Protein AF-A0A7X7WFV2-F1 (afdb_monomer)

Radius of gyration: 18.7 Å; Cα contacts (8 Å, |Δi|>4): 363; chains: 1; bounding box: 46×40×52 Å

Mean predicted aligned error: 4.7 Å

Structure (mmCIF, N/CA/C/O backbone):
data_AF-A0A7X7WFV2-F1
#
_entry.id   AF-A0A7X7WFV2-F1
#
loop_
_atom_site.group_PDB
_atom_site.id
_atom_site.type_symbol
_atom_site.label_atom_id
_atom_site.label_alt_id
_atom_site.label_comp_id
_atom_site.label_asym_id
_atom_site.label_entity_id
_atom_site.label_seq_id
_atom_site.pdbx_PDB_ins_code
_atom_site.Cartn_x
_atom_site.Cartn_y
_atom_site.Cartn_z
_atom_site.occupancy
_atom_site.B_iso_or_equiv
_atom_site.auth_seq_id
_atom_site.auth_comp_id
_atom_site.auth_asym_id
_atom_site.auth_atom_id
_atom_site.pdbx_PDB_model_num
ATOM 1 N N . LYS A 1 1 ? -1.248 -14.564 -8.299 1.00 70.19 1 LYS A N 1
ATOM 2 C CA . LYS A 1 1 ? 0.004 -15.046 -7.660 1.00 70.19 1 LYS A CA 1
ATOM 3 C C . LYS A 1 1 ? 0.727 -16.146 -8.449 1.00 70.19 1 LYS A C 1
ATOM 5 O O . LYS A 1 1 ? 1.910 -15.982 -8.671 1.00 70.19 1 LYS A O 1
ATOM 10 N N . GLY A 1 2 ? 0.067 -17.203 -8.945 1.00 80.12 2 GLY A N 1
ATOM 11 C CA . GLY A 1 2 ? 0.750 -18.320 -9.637 1.00 80.12 2 GLY A CA 1
ATOM 12 C C . GLY A 1 2 ? 1.119 -18.141 -11.123 1.00 80.12 2 GLY A C 1
ATOM 13 O O . GLY A 1 2 ? 1.589 -19.094 -11.727 1.00 80.12 2 GLY A O 1
ATOM 14 N N . TYR A 1 3 ? 0.891 -16.966 -11.722 1.00 87.25 3 TYR A N 1
ATOM 15 C CA . TYR A 1 3 ? 0.990 -16.759 -13.180 1.00 87.25 3 TYR A CA 1
ATOM 16 C C . TYR A 1 3 ? 2.127 -15.826 -13.621 1.00 87.25 3 TYR A C 1
ATOM 18 O O . TYR A 1 3 ? 2.319 -15.621 -14.814 1.00 87.25 3 TYR A O 1
ATOM 26 N N . THR A 1 4 ? 2.858 -15.217 -12.685 1.00 91.81 4 THR A N 1
ATOM 27 C CA . THR A 1 4 ? 3.922 -14.252 -12.996 1.00 91.81 4 THR A CA 1
ATOM 28 C C . THR A 1 4 ? 5.038 -14.321 -11.959 1.00 91.81 4 THR A C 1
ATOM 30 O O . THR A 1 4 ? 4.798 -14.696 -10.812 1.00 91.81 4 THR A O 1
ATOM 33 N N . GLY A 1 5 ? 6.254 -13.948 -12.367 1.00 91.94 5 GLY A N 1
ATOM 34 C CA . GLY A 1 5 ? 7.405 -13.791 -11.478 1.00 91.94 5 GLY A CA 1
ATOM 35 C C . GLY A 1 5 ? 7.509 -12.407 -10.830 1.00 91.94 5 GLY A C 1
ATOM 36 O O . GLY A 1 5 ? 8.242 -12.260 -9.859 1.00 91.94 5 GLY A O 1
ATOM 37 N N . LEU A 1 6 ? 6.790 -11.405 -11.343 1.00 95.00 6 LEU A N 1
ATOM 38 C CA . LEU A 1 6 ? 6.778 -10.036 -10.825 1.00 95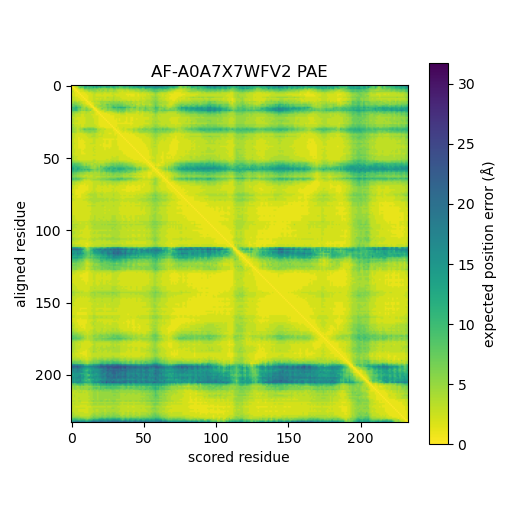.00 6 LEU A CA 1
ATOM 39 C C . LEU A 1 6 ? 5.431 -9.376 -11.127 1.00 95.00 6 LEU A C 1
ATOM 41 O O . LEU A 1 6 ? 4.884 -9.549 -12.217 1.00 95.00 6 LEU A O 1
ATOM 45 N N . ILE A 1 7 ? 4.905 -8.604 -10.183 1.00 96.56 7 ILE A N 1
ATOM 46 C CA . ILE A 1 7 ? 3.798 -7.677 -10.438 1.00 96.56 7 ILE A CA 1
ATOM 47 C C . ILE A 1 7 ? 4.363 -6.265 -10.352 1.00 96.56 7 ILE A C 1
ATOM 49 O O . ILE A 1 7 ? 5.120 -5.968 -9.435 1.00 96.56 7 ILE A O 1
ATOM 53 N N . VAL A 1 8 ? 4.002 -5.412 -11.303 1.00 96.31 8 VAL A N 1
ATOM 54 C CA . VAL A 1 8 ? 4.351 -3.989 -11.315 1.00 96.31 8 VAL A CA 1
ATOM 55 C C . VAL A 1 8 ? 3.048 -3.217 -11.395 1.00 96.31 8 VAL A C 1
ATOM 57 O O . VAL A 1 8 ? 2.208 -3.532 -12.238 1.00 96.31 8 VAL A O 1
ATOM 60 N N . GLY A 1 9 ? 2.858 -2.246 -10.513 1.00 94.44 9 GLY A N 1
ATOM 61 C CA . GLY A 1 9 ? 1.613 -1.494 -10.451 1.00 94.44 9 GLY A CA 1
ATOM 62 C C . GLY A 1 9 ? 1.737 -0.233 -9.615 1.00 94.44 9 GLY A C 1
ATOM 63 O O . GLY A 1 9 ? 2.760 0.010 -8.982 1.00 94.44 9 GLY A O 1
ATOM 64 N N . SER A 1 10 ? 0.684 0.572 -9.644 1.00 94.38 10 SER A N 1
ATOM 65 C CA . SER A 1 10 ? 0.539 1.757 -8.811 1.00 94.38 10 SER A CA 1
ATOM 66 C C . SER A 1 10 ? -0.647 1.554 -7.879 1.00 94.38 10 SER A C 1
ATOM 68 O O . SER A 1 10 ? -1.680 1.020 -8.284 1.00 94.38 10 SER A O 1
ATOM 70 N N . GLU A 1 11 ? -0.480 1.957 -6.627 1.00 93.50 11 GLU A N 1
ATOM 71 C CA . GLU A 1 11 ? -1.573 2.109 -5.671 1.00 93.50 11 GLU A CA 1
ATOM 72 C C . GLU A 1 11 ? -2.494 3.286 -6.027 1.00 93.50 11 GLU A C 1
ATOM 74 O O . GLU A 1 11 ? -3.644 3.322 -5.594 1.00 93.50 11 GLU A O 1
ATOM 79 N N . GLU A 1 12 ? -1.989 4.231 -6.824 1.00 90.00 12 GLU A N 1
ATOM 80 C CA . GLU A 1 12 ? -2.677 5.428 -7.295 1.00 90.00 12 GLU A CA 1
ATOM 81 C C . GLU A 1 12 ? -3.010 5.336 -8.796 1.00 90.00 12 GLU A C 1
ATOM 83 O O . GLU A 1 12 ? -2.490 4.509 -9.548 1.00 90.00 12 GLU A O 1
ATOM 88 N N . THR A 1 13 ? -3.892 6.207 -9.278 1.00 85.00 13 THR A N 1
ATOM 89 C CA . THR A 1 13 ? -4.105 6.383 -10.714 1.00 85.00 13 THR A CA 1
ATOM 90 C C . THR A 1 13 ? -2.813 6.802 -11.409 1.00 85.00 13 THR A C 1
ATOM 92 O O . THR A 1 13 ? -2.225 7.837 -11.091 1.00 85.00 13 THR A O 1
ATOM 95 N N . MET A 1 14 ? -2.402 6.036 -12.417 1.00 84.19 14 MET A N 1
ATOM 96 C CA . MET A 1 14 ? -1.299 6.420 -13.293 1.00 84.19 14 MET A CA 1
ATOM 97 C C . MET A 1 14 ? -1.764 7.417 -14.359 1.00 84.19 14 MET A C 1
ATOM 99 O O . MET A 1 14 ? -2.890 7.342 -14.855 1.00 84.19 14 MET A O 1
ATOM 1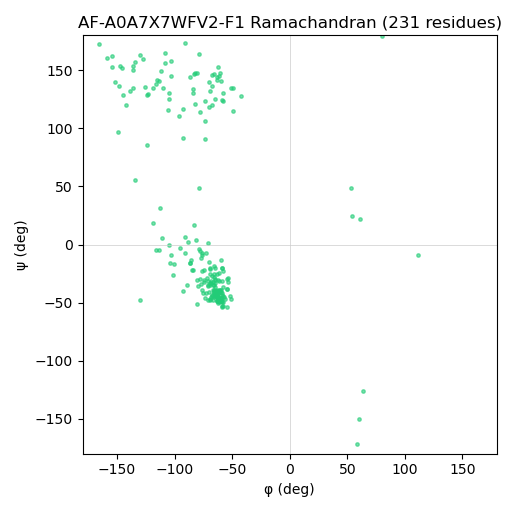03 N N . LEU A 1 15 ? -0.870 8.324 -14.763 1.00 82.88 15 LEU A N 1
ATOM 104 C CA . LEU A 1 15 ? -1.109 9.207 -15.904 1.00 82.88 15 LEU A CA 1
ATOM 105 C C . LEU A 1 15 ? -1.315 8.395 -17.194 1.00 82.88 15 LEU A C 1
ATOM 107 O O . LEU A 1 15 ? -0.686 7.355 -17.397 1.00 82.88 15 LEU A O 1
ATOM 111 N N . ALA A 1 16 ? -2.151 8.915 -18.099 1.00 76.75 16 ALA A N 1
ATOM 112 C CA . ALA A 1 16 ? -2.562 8.231 -19.330 1.00 76.75 16 ALA A CA 1
ATOM 113 C C . ALA A 1 16 ? -1.401 7.856 -20.273 1.00 76.75 16 ALA A C 1
ATOM 115 O O . ALA A 1 16 ? -1.551 6.957 -21.096 1.00 76.75 16 ALA A O 1
ATOM 116 N N . GLN A 1 17 ? -0.242 8.511 -20.141 1.00 77.12 17 GLN A N 1
ATOM 117 C CA . GLN A 1 17 ? 0.963 8.200 -20.912 1.00 77.12 17 GLN A CA 1
ATOM 118 C C . GLN A 1 17 ? 1.479 6.770 -20.670 1.00 77.12 17 GLN A C 1
ATOM 120 O O . GLN A 1 17 ? 2.140 6.211 -21.543 1.00 77.12 17 GLN A O 1
ATOM 125 N N . GLY A 1 18 ? 1.167 6.175 -19.512 1.00 81.44 18 GLY A N 1
ATOM 126 C CA . GLY A 1 18 ? 1.588 4.820 -19.167 1.00 81.44 18 GLY A CA 1
ATOM 127 C C . GLY A 1 18 ? 3.110 4.652 -19.139 1.00 81.44 18 GLY A C 1
ATOM 128 O O . GLY A 1 18 ? 3.844 5.587 -18.821 1.00 81.44 18 GLY A O 1
ATOM 129 N N . PHE A 1 19 ? 3.577 3.439 -19.445 1.00 85.50 19 PHE A N 1
ATOM 130 C CA . PHE A 1 19 ? 5.001 3.100 -19.493 1.00 85.50 19 PHE A CA 1
ATOM 131 C C . PHE A 1 19 ? 5.647 3.477 -20.831 1.00 85.50 19 PHE A C 1
ATOM 133 O O . PHE A 1 19 ? 5.040 3.347 -21.893 1.00 85.50 19 PHE A O 1
ATOM 140 N N . ASP A 1 20 ? 6.923 3.862 -20.788 1.00 89.00 20 ASP A N 1
ATOM 141 C CA . ASP A 1 20 ? 7.757 4.003 -21.985 1.00 89.00 20 ASP A CA 1
ATOM 142 C C . ASP A 1 20 ? 8.137 2.611 -22.517 1.00 89.00 20 ASP A C 1
ATOM 144 O O . ASP A 1 20 ? 9.121 1.990 -22.096 1.00 89.00 20 ASP A O 1
ATOM 148 N N . TYR A 1 21 ? 7.306 2.094 -23.422 1.00 91.88 21 TYR A N 1
ATOM 149 C CA . TYR A 1 21 ? 7.479 0.760 -23.991 1.00 91.88 21 TYR A CA 1
ATOM 150 C C . TYR A 1 21 ? 8.744 0.632 -24.842 1.00 91.88 21 TYR A C 1
ATOM 152 O O . TYR A 1 21 ? 9.303 -0.459 -24.910 1.00 91.88 21 TYR A O 1
ATOM 160 N N . GLU A 1 22 ? 9.234 1.713 -25.454 1.00 94.06 22 GLU A N 1
ATOM 161 C CA . GLU A 1 22 ? 10.476 1.669 -26.228 1.00 94.06 22 GLU A CA 1
ATOM 162 C C . GLU A 1 22 ? 11.670 1.409 -25.305 1.00 94.06 22 GLU A C 1
ATOM 164 O O . GLU A 1 22 ? 12.455 0.489 -25.547 1.00 94.06 22 GLU A O 1
ATOM 169 N N . LYS A 1 23 ? 11.770 2.141 -24.186 1.00 94.12 23 LYS A N 1
ATOM 170 C CA . LYS A 1 23 ? 12.810 1.884 -23.176 1.00 94.12 23 LYS A CA 1
ATOM 171 C C . LYS A 1 23 ? 12.696 0.489 -22.574 1.00 94.12 23 LYS A C 1
ATOM 173 O O . LYS A 1 23 ? 13.724 -0.157 -22.372 1.00 94.12 23 LYS A O 1
ATOM 178 N N . LEU A 1 24 ? 11.477 0.016 -22.305 1.00 94.94 24 LEU A N 1
ATOM 179 C CA . LEU A 1 24 ? 11.256 -1.329 -21.771 1.00 94.94 24 LEU A CA 1
ATOM 180 C C . LEU A 1 24 ? 11.716 -2.407 -22.760 1.00 94.94 24 LEU A C 1
ATOM 182 O O . LEU A 1 24 ? 12.474 -3.298 -22.383 1.00 94.94 24 LEU A O 1
ATOM 186 N N . LEU A 1 25 ? 11.311 -2.310 -24.028 1.00 96.06 25 LEU A N 1
ATOM 187 C CA . LEU A 1 25 ? 11.716 -3.259 -25.066 1.00 96.06 25 LEU A CA 1
ATOM 188 C C . LEU A 1 25 ? 13.231 -3.229 -25.290 1.00 96.06 25 LEU A C 1
ATOM 190 O O . LEU A 1 25 ? 13.846 -4.285 -25.404 1.00 96.06 25 LEU A O 1
ATOM 194 N N . ASN A 1 26 ? 13.853 -2.048 -25.277 1.00 97.06 26 ASN A N 1
ATOM 195 C CA . ASN A 1 26 ? 15.30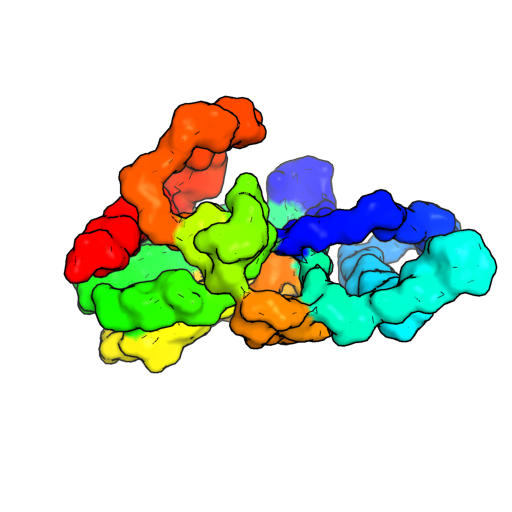6 -1.918 -25.377 1.00 97.06 26 ASN A CA 1
ATOM 196 C C . ASN A 1 26 ? 16.029 -2.566 -24.187 1.00 97.06 26 ASN A C 1
ATOM 198 O O . ASN A 1 26 ? 17.013 -3.276 -24.390 1.00 97.06 26 ASN A O 1
ATOM 202 N N . PHE A 1 27 ? 15.530 -2.385 -22.959 1.00 96.31 27 PHE A N 1
ATOM 203 C CA . PHE A 1 27 ? 16.056 -3.069 -21.773 1.00 96.31 27 PHE A CA 1
ATOM 204 C C . PHE A 1 27 ? 15.949 -4.596 -21.910 1.00 96.31 27 PHE A C 1
ATOM 206 O O . PHE A 1 27 ? 16.938 -5.303 -21.715 1.00 96.31 27 PHE A O 1
ATOM 213 N N . MET A 1 28 ? 14.773 -5.101 -22.298 1.00 95.56 28 MET A N 1
ATOM 214 C CA . MET A 1 28 ? 14.527 -6.540 -22.427 1.00 95.56 28 MET A CA 1
ATOM 215 C C . MET A 1 28 ? 15.345 -7.184 -23.555 1.00 95.56 28 MET A C 1
ATOM 217 O O . MET A 1 28 ? 15.861 -8.287 -23.387 1.00 95.56 28 MET A O 1
ATOM 221 N N . ASN A 1 29 ? 15.500 -6.493 -24.686 1.00 96.50 29 ASN A N 1
ATOM 222 C CA . ASN A 1 29 ? 16.290 -6.971 -25.822 1.00 96.50 29 ASN A CA 1
ATOM 223 C C . ASN A 1 29 ? 17.801 -6.874 -25.563 1.00 96.50 29 ASN A C 1
ATOM 225 O O . ASN A 1 29 ? 18.562 -7.702 -26.058 1.00 96.50 29 ASN A O 1
ATOM 229 N N . GLY A 1 30 ? 18.241 -5.877 -24.789 1.00 96.94 30 GLY A N 1
ATOM 230 C CA . GLY A 1 30 ? 19.647 -5.683 -24.431 1.00 96.94 30 GLY A CA 1
ATOM 231 C C . GLY A 1 30 ? 20.163 -6.674 -23.385 1.00 96.94 30 GLY A C 1
ATOM 232 O O . GLY A 1 30 ? 21.367 -6.909 -23.305 1.00 96.94 30 GLY A O 1
ATOM 233 N N . ASN A 1 31 ? 19.270 -7.272 -22.593 1.00 94.00 31 ASN A N 1
ATOM 234 C CA . ASN A 1 31 ? 19.610 -8.302 -21.619 1.00 94.00 31 ASN A CA 1
ATOM 235 C C . ASN A 1 31 ? 18.446 -9.282 -21.439 1.00 94.00 31 ASN A C 1
ATOM 237 O O . ASN A 1 31 ? 17.563 -9.048 -20.630 1.00 94.00 31 ASN A O 1
ATOM 241 N N . THR A 1 32 ? 18.457 -10.423 -22.120 1.00 94.19 32 THR A N 1
ATOM 242 C CA . THR A 1 32 ? 17.369 -11.412 -22.000 1.00 94.19 32 THR A CA 1
ATOM 243 C C . THR A 1 32 ? 17.406 -12.238 -20.707 1.00 94.19 32 THR A C 1
ATOM 245 O O . THR A 1 32 ? 16.446 -12.945 -20.415 1.00 94.19 32 THR A O 1
ATOM 248 N N . ASN A 1 33 ? 18.479 -12.131 -19.914 1.00 95.69 33 ASN A N 1
ATOM 249 C CA . ASN A 1 33 ? 18.679 -12.842 -18.646 1.00 95.69 33 ASN A CA 1
ATOM 250 C C . ASN A 1 33 ? 18.661 -11.887 -17.436 1.00 95.69 33 ASN A C 1
ATOM 252 O O . ASN A 1 33 ? 19.348 -12.128 -16.439 1.00 95.69 33 ASN A O 1
ATOM 256 N N . PHE A 1 34 ? 17.902 -10.787 -17.500 1.00 96.25 34 PHE A N 1
ATOM 257 C CA . PHE A 1 34 ? 17.757 -9.902 -16.343 1.00 96.25 34 PHE A CA 1
ATOM 258 C C . PHE A 1 34 ? 17.113 -10.632 -15.153 1.00 96.25 34 PHE A C 1
ATOM 260 O O . PHE A 1 34 ? 16.228 -11.477 -15.294 1.00 96.25 34 PHE A O 1
ATOM 267 N N . SER A 1 35 ? 17.540 -10.278 -13.944 1.00 95.62 35 SER A N 1
ATOM 268 C CA . SER A 1 35 ? 16.913 -10.737 -12.709 1.00 95.62 35 SER A CA 1
ATOM 269 C C . SER A 1 35 ? 15.637 -9.946 -12.403 1.00 95.62 35 SER A C 1
ATOM 271 O O . SER A 1 35 ? 15.430 -8.840 -12.907 1.00 95.62 35 SER A O 1
ATOM 273 N N . LYS A 1 36 ? 14.803 -10.473 -11.493 1.00 94.50 36 LYS A N 1
ATOM 274 C CA . LYS A 1 36 ? 13.640 -9.747 -10.946 1.00 94.50 36 LYS A CA 1
ATOM 275 C C . LYS A 1 36 ? 14.027 -8.393 -10.344 1.00 94.50 36 LYS A C 1
ATOM 277 O O . LYS A 1 36 ? 13.313 -7.412 -10.525 1.00 94.50 36 LYS A O 1
ATOM 282 N N . GLN A 1 37 ? 15.180 -8.339 -9.678 1.00 95.62 37 GLN A N 1
ATOM 283 C CA . GLN A 1 37 ? 15.703 -7.109 -9.094 1.00 95.62 37 GLN A CA 1
ATOM 284 C C . GLN A 1 37 ? 16.043 -6.079 -10.179 1.00 95.62 37 GLN A C 1
ATOM 286 O O . GLN A 1 37 ? 15.646 -4.926 -10.066 1.00 95.62 37 GLN A O 1
ATOM 291 N N . GLN A 1 38 ? 16.701 -6.500 -11.262 1.00 97.12 38 GLN A N 1
ATOM 292 C CA . GLN A 1 38 ? 17.095 -5.600 -12.349 1.00 97.12 38 GLN A CA 1
ATOM 293 C C . GLN A 1 38 ? 15.887 -4.998 -13.075 1.00 97.12 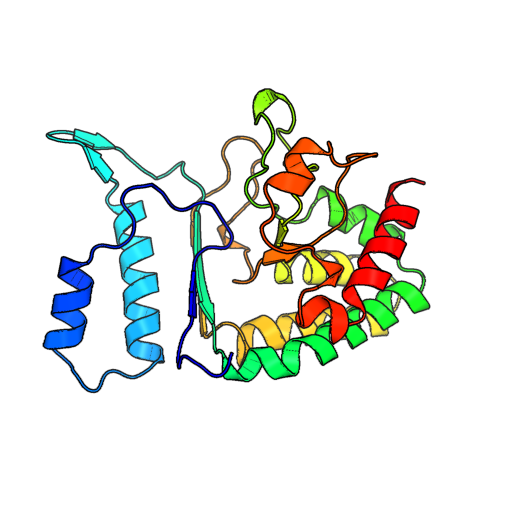38 GLN A C 1
ATOM 295 O O . GLN A 1 38 ? 15.863 -3.794 -13.322 1.00 97.12 38 GLN A O 1
ATOM 300 N N . ILE A 1 39 ? 14.867 -5.803 -13.392 1.00 96.44 39 ILE A N 1
ATOM 301 C CA . ILE A 1 39 ? 13.649 -5.270 -14.020 1.00 96.44 39 ILE A CA 1
ATOM 302 C C . ILE A 1 39 ? 12.840 -4.399 -13.042 1.00 96.44 39 ILE A C 1
ATOM 304 O O . ILE A 1 39 ? 12.266 -3.391 -13.446 1.00 96.44 39 ILE A O 1
ATOM 308 N N . SER A 1 40 ? 12.845 -4.721 -11.744 1.00 96.94 40 SER A N 1
ATOM 309 C CA . SER A 1 40 ? 12.248 -3.867 -10.714 1.00 96.94 40 SER A CA 1
ATOM 310 C C . SER A 1 40 ? 12.934 -2.497 -10.650 1.00 96.94 40 SER A C 1
ATOM 312 O O . SER A 1 40 ? 12.273 -1.462 -10.707 1.00 96.94 40 SER A O 1
ATOM 314 N N . GLU A 1 41 ? 14.266 -2.474 -10.590 1.00 97.00 41 GLU A N 1
ATOM 315 C CA . GLU A 1 41 ? 15.058 -1.242 -10.607 1.00 97.00 41 GLU A CA 1
ATOM 316 C C . GLU A 1 41 ? 14.834 -0.431 -11.883 1.00 97.00 41 GLU A C 1
ATOM 318 O O . GLU A 1 41 ? 14.725 0.792 -11.804 1.00 97.00 41 GLU A O 1
ATOM 323 N N . PHE A 1 42 ? 14.711 -1.092 -13.040 1.00 96.94 42 PHE A N 1
ATOM 324 C CA . PHE A 1 42 ? 14.356 -0.434 -14.296 1.00 96.94 42 PHE A CA 1
ATOM 325 C C . PHE A 1 42 ? 13.048 0.357 -14.157 1.00 96.94 42 PHE A C 1
ATOM 327 O O . PHE A 1 42 ? 13.046 1.562 -14.408 1.00 96.94 42 PHE A O 1
ATOM 334 N N . PHE A 1 43 ? 11.964 -0.280 -13.701 1.00 97.00 43 PHE A N 1
ATOM 335 C CA . PHE A 1 43 ? 10.662 0.380 -13.567 1.00 97.00 43 PHE A CA 1
ATOM 336 C C . PHE A 1 43 ? 10.696 1.543 -12.573 1.00 97.00 43 PHE A C 1
ATOM 338 O O . PHE A 1 43 ? 10.216 2.633 -12.882 1.00 97.00 43 PHE A O 1
ATOM 345 N N . ILE A 1 44 ? 11.309 1.345 -11.404 1.00 96.88 44 ILE A N 1
ATOM 346 C CA . ILE A 1 44 ? 11.383 2.376 -10.362 1.00 96.88 44 ILE A CA 1
ATOM 347 C C . ILE A 1 44 ? 12.227 3.573 -10.814 1.00 96.88 44 ILE A C 1
ATOM 349 O O . ILE A 1 44 ? 11.842 4.723 -10.594 1.00 96.88 44 ILE A O 1
ATOM 353 N N . ASN A 1 45 ? 13.368 3.328 -11.461 1.00 96.50 45 ASN A N 1
ATOM 354 C CA . ASN A 1 45 ? 14.234 4.400 -11.946 1.00 96.50 45 ASN A CA 1
ATOM 355 C C . ASN A 1 45 ? 13.608 5.142 -13.123 1.00 96.50 45 ASN A C 1
ATOM 357 O O . ASN A 1 45 ? 13.662 6.371 -13.154 1.00 96.50 45 ASN A O 1
ATOM 361 N N . TRP A 1 46 ? 12.977 4.420 -14.051 1.00 95.31 46 TRP A N 1
ATOM 362 C CA . TRP A 1 46 ? 12.210 5.031 -15.129 1.00 95.31 46 TRP A CA 1
ATOM 363 C C . TRP A 1 46 ? 11.128 5.961 -14.569 1.00 95.31 46 TRP A C 1
ATOM 365 O O . TRP A 1 46 ? 11.044 7.113 -14.991 1.00 95.31 46 TRP A O 1
ATOM 375 N N . TYR A 1 47 ? 10.369 5.512 -13.566 1.00 95.00 47 TYR A N 1
ATOM 376 C CA . TYR A 1 47 ? 9.291 6.307 -12.977 1.00 95.00 47 TYR A CA 1
ATOM 377 C C . TYR A 1 47 ? 9.801 7.591 -12.322 1.00 95.00 47 TYR A C 1
ATOM 379 O O . TYR A 1 47 ? 9.287 8.677 -12.583 1.00 95.00 47 TYR A O 1
ATOM 387 N N . LYS A 1 48 ? 10.877 7.490 -11.532 1.00 94.94 48 LYS A N 1
ATOM 388 C CA . LYS A 1 48 ? 11.545 8.658 -10.937 1.00 94.94 48 LYS A CA 1
ATOM 389 C C . LYS A 1 48 ? 12.006 9.649 -12.004 1.00 94.94 48 LYS A C 1
ATOM 391 O O . LYS A 1 48 ? 11.797 10.849 -11.854 1.00 94.94 48 LYS A O 1
ATOM 396 N N . GLN A 1 49 ? 12.627 9.156 -13.076 1.00 94.06 49 GLN A N 1
ATOM 397 C CA . GLN A 1 49 ? 13.106 10.000 -14.171 1.00 94.06 49 GLN A CA 1
ATOM 398 C C . GLN A 1 49 ? 11.957 10.674 -14.917 1.00 94.06 49 GLN A C 1
ATOM 400 O O . GLN A 1 49 ? 12.063 11.857 -15.216 1.00 94.06 49 GLN A O 1
ATOM 405 N N . PHE A 1 50 ? 10.866 9.954 -15.180 1.00 92.81 50 PHE A N 1
ATOM 406 C CA . PHE A 1 50 ? 9.691 10.495 -15.855 1.00 92.81 50 PHE A CA 1
ATOM 407 C C . PHE A 1 50 ? 9.101 11.688 -15.089 1.00 92.81 50 PHE A C 1
ATOM 409 O O . PHE A 1 50 ? 8.945 12.766 -15.658 1.00 92.81 50 PHE A O 1
ATOM 416 N N . TYR A 1 51 ? 8.877 11.551 -13.779 1.00 93.19 51 TYR A N 1
ATOM 417 C CA . TYR A 1 51 ? 8.368 12.662 -12.963 1.00 93.19 51 TYR A CA 1
ATOM 418 C C . TYR A 1 51 ? 9.382 13.804 -12.805 1.00 93.19 51 TYR A C 1
ATOM 420 O O . TYR A 1 51 ? 8.986 14.966 -12.770 1.00 93.19 51 TYR A O 1
ATOM 428 N N . ALA A 1 52 ? 10.685 13.506 -12.761 1.00 93.19 52 ALA A N 1
ATOM 429 C CA . ALA A 1 52 ? 11.726 14.532 -12.684 1.00 93.19 52 ALA A CA 1
ATOM 430 C C . ALA A 1 52 ? 11.895 15.331 -13.991 1.00 93.19 52 ALA A C 1
ATOM 432 O O . ALA A 1 52 ? 12.213 16.516 -13.948 1.00 93.19 52 ALA A O 1
ATOM 433 N N . GLN A 1 53 ? 11.712 14.692 -15.149 1.00 92.19 53 GLN A N 1
ATOM 434 C CA . GLN A 1 53 ? 11.845 15.326 -16.468 1.00 92.19 53 GLN A CA 1
ATOM 435 C C . GLN A 1 53 ? 10.567 16.050 -16.903 1.00 92.19 53 GLN A C 1
ATOM 437 O O . GLN A 1 53 ? 10.629 16.949 -17.741 1.00 92.19 53 GLN A O 1
ATOM 442 N N . GLY A 1 54 ? 9.425 15.677 -16.326 1.00 90.38 54 GLY A N 1
ATOM 443 C CA . GLY A 1 54 ? 8.119 16.144 -16.759 1.00 90.38 54 GLY A CA 1
ATOM 444 C C . GLY A 1 54 ? 7.604 15.385 -17.982 1.00 90.38 54 GLY A C 1
ATOM 445 O O . GLY A 1 54 ? 8.248 14.487 -18.525 1.00 90.38 54 GLY A O 1
ATOM 446 N N . MET A 1 55 ? 6.407 15.757 -18.424 1.00 88.06 55 MET A N 1
ATOM 447 C CA . MET A 1 55 ? 5.724 15.119 -19.545 1.00 88.06 55 MET A CA 1
ATOM 448 C C . MET A 1 55 ? 5.782 16.002 -20.790 1.00 88.06 55 MET A C 1
ATOM 450 O O . MET A 1 55 ? 5.342 17.151 -20.763 1.00 88.06 55 MET A O 1
ATOM 454 N N . SER A 1 56 ? 6.272 15.466 -21.905 1.00 85.75 56 SER A N 1
ATOM 455 C CA . SER A 1 56 ? 6.231 16.167 -23.191 1.00 85.75 56 SER A CA 1
ATOM 456 C C . SER A 1 56 ? 4.814 16.179 -23.772 1.00 85.75 56 SER A C 1
ATOM 458 O O . SER A 1 56 ? 4.219 15.130 -24.013 1.00 85.75 56 SER A O 1
ATOM 460 N N . VAL A 1 57 ? 4.292 17.373 -24.042 1.00 82.56 57 VAL A N 1
ATOM 461 C CA . VAL A 1 57 ? 3.011 17.626 -24.710 1.00 82.56 57 VAL A CA 1
ATOM 462 C C . VAL A 1 57 ? 3.289 18.506 -25.931 1.00 82.56 57 VAL A C 1
ATOM 464 O O . VAL A 1 57 ? 3.246 19.736 -25.877 1.00 82.56 57 VAL A O 1
ATOM 467 N N . GLY A 1 58 ? 3.647 17.864 -27.046 1.00 83.75 58 GLY A N 1
ATOM 468 C CA . GLY A 1 58 ? 4.102 18.557 -28.254 1.00 83.75 58 GLY A CA 1
ATOM 469 C C . GLY A 1 58 ? 5.416 19.319 -28.005 1.00 83.75 58 GLY A C 1
ATOM 470 O O . GLY A 1 58 ? 6.374 18.704 -27.542 1.00 83.75 58 GLY A O 1
ATOM 471 N N . PRO A 1 59 ? 5.496 20.633 -28.299 1.00 87.94 59 PRO A N 1
ATOM 472 C CA . PRO A 1 59 ? 6.702 21.430 -28.061 1.00 87.94 59 PRO A CA 1
ATOM 473 C C . PRO A 1 59 ? 6.878 21.858 -26.593 1.00 87.94 59 PRO A C 1
ATOM 475 O O . PRO A 1 59 ? 7.864 22.518 -26.272 1.00 87.94 59 PRO A O 1
ATOM 478 N N . LEU A 1 60 ? 5.916 21.549 -25.717 1.00 89.06 60 LEU A N 1
ATOM 479 C CA . LEU A 1 60 ? 5.935 21.939 -24.310 1.00 89.06 60 LEU A CA 1
ATOM 480 C C . LEU A 1 60 ? 6.318 20.752 -23.427 1.00 89.06 60 LEU A C 1
ATOM 482 O O . LEU A 1 60 ? 5.898 19.624 -23.674 1.00 89.06 60 LEU A O 1
ATOM 486 N N . THR A 1 61 ? 7.050 21.028 -22.352 1.00 90.44 61 THR A N 1
ATOM 487 C CA . THR A 1 61 ? 7.248 20.079 -21.252 1.00 90.44 61 THR A CA 1
ATOM 488 C C . THR A 1 61 ? 6.412 20.541 -20.071 1.00 90.44 61 THR A C 1
ATOM 490 O O . THR A 1 61 ? 6.633 21.624 -19.531 1.00 90.44 61 THR A O 1
ATOM 493 N N . MET A 1 62 ? 5.433 19.729 -19.688 1.00 89.06 62 MET A N 1
ATOM 494 C CA . MET A 1 62 ? 4.609 19.954 -18.510 1.00 89.06 62 MET A CA 1
ATOM 495 C C . MET A 1 62 ? 5.361 19.445 -17.272 1.00 89.06 62 MET A C 1
ATOM 497 O O . MET A 1 62 ? 5.699 18.257 -17.232 1.00 89.06 62 MET A O 1
ATOM 501 N N . PRO A 1 63 ? 5.644 20.297 -16.271 1.00 90.81 63 PRO A N 1
ATOM 502 C CA . PRO A 1 63 ? 6.260 19.842 -15.032 1.00 90.81 63 PRO A CA 1
ATOM 503 C C . PRO A 1 63 ? 5.307 18.907 -14.276 1.00 90.81 63 PRO A C 1
ATOM 505 O O . PRO A 1 63 ? 4.087 19.060 -14.342 1.00 90.81 63 PRO A O 1
ATOM 508 N N . LEU A 1 64 ? 5.876 17.923 -13.581 1.00 90.19 64 LEU A N 1
ATOM 509 C CA . LEU A 1 64 ? 5.146 16.941 -12.768 1.00 90.19 64 LEU A CA 1
ATOM 510 C C . LEU A 1 64 ? 5.551 17.014 -11.285 1.00 90.19 64 LEU A C 1
ATOM 512 O O . LEU A 1 64 ? 5.322 16.077 -10.527 1.00 90.19 64 LEU A O 1
ATOM 516 N N . ASP A 1 65 ? 6.164 18.118 -10.863 1.00 85.19 65 ASP A N 1
ATOM 517 C CA . ASP A 1 65 ? 6.684 18.364 -9.511 1.00 85.19 65 ASP A CA 1
ATOM 518 C C . ASP A 1 65 ? 5.587 18.541 -8.445 1.00 85.19 65 ASP A C 1
ATOM 520 O O . ASP A 1 65 ? 5.855 18.431 -7.249 1.00 85.19 65 ASP A O 1
ATOM 524 N N . ASN A 1 66 ? 4.341 18.755 -8.866 1.00 84.69 66 ASN A N 1
ATOM 525 C CA . ASN A 1 66 ? 3.162 18.822 -8.002 1.00 84.69 66 ASN A CA 1
ATOM 526 C C . ASN A 1 66 ? 2.195 17.636 -8.174 1.00 84.69 66 ASN A C 1
ATOM 528 O O . ASN A 1 66 ? 1.114 17.643 -7.584 1.00 84.69 66 ASN A O 1
ATOM 532 N N . VAL A 1 67 ? 2.556 16.629 -8.975 1.00 88.56 67 VAL A N 1
ATOM 533 C CA . VAL A 1 67 ? 1.710 15.453 -9.211 1.00 88.56 67 VAL A CA 1
ATOM 534 C C . VAL A 1 67 ? 2.143 14.340 -8.268 1.00 88.56 67 VAL A C 1
ATOM 536 O O . VAL A 1 67 ? 3.239 13.793 -8.409 1.00 88.56 67 VAL A O 1
ATOM 539 N N . ALA A 1 68 ? 1.295 14.020 -7.292 1.00 91.88 68 ALA A N 1
ATOM 540 C CA . ALA A 1 68 ? 1.508 12.885 -6.404 1.00 91.88 68 ALA A CA 1
ATOM 541 C C . ALA A 1 68 ? 1.382 11.574 -7.174 1.00 91.88 68 ALA A C 1
ATOM 543 O O . ALA A 1 68 ? 0.469 11.421 -7.986 1.00 91.88 68 ALA A O 1
ATOM 544 N N . SER A 1 69 ? 2.296 10.637 -6.932 1.00 93.50 69 SER A N 1
ATOM 545 C CA . SER A 1 69 ? 2.238 9.350 -7.615 1.00 93.50 69 SER A CA 1
ATOM 546 C C . SER A 1 69 ? 2.992 8.244 -6.907 1.00 93.50 69 SER A C 1
ATOM 548 O O . SER A 1 69 ? 3.894 8.511 -6.112 1.00 93.50 69 SER A O 1
ATOM 550 N N . THR A 1 70 ? 2.656 6.998 -7.231 1.00 96.06 70 THR A N 1
ATOM 551 C CA . THR A 1 70 ? 3.308 5.817 -6.666 1.00 96.06 70 THR A CA 1
ATOM 552 C C . THR A 1 70 ? 3.611 4.774 -7.736 1.00 96.06 70 THR A C 1
ATOM 554 O O . THR A 1 70 ? 2.944 4.702 -8.769 1.00 96.06 70 THR A O 1
ATOM 557 N N . LEU A 1 71 ? 4.629 3.957 -7.498 1.00 97.06 71 LEU A N 1
ATOM 558 C CA . LEU A 1 71 ? 4.873 2.737 -8.257 1.00 97.06 71 LEU A CA 1
ATOM 559 C C . LEU A 1 71 ? 5.524 1.709 -7.341 1.00 97.06 71 LEU A C 1
ATOM 561 O O . LEU A 1 71 ? 6.465 2.031 -6.612 1.00 97.06 71 LEU A O 1
ATOM 565 N N . SER A 1 72 ? 5.072 0.466 -7.420 1.00 97.88 72 SER A N 1
ATOM 566 C CA . SER A 1 72 ? 5.632 -0.645 -6.672 1.00 97.88 72 SER A CA 1
ATOM 567 C C . SER A 1 72 ? 5.833 -1.879 -7.537 1.00 97.88 72 SER A C 1
ATOM 569 O O . SER A 1 72 ? 5.215 -2.072 -8.590 1.00 97.88 72 SER A O 1
ATOM 571 N N . THR A 1 73 ? 6.747 -2.721 -7.076 1.00 97.94 73 THR A N 1
ATOM 572 C CA . THR A 1 73 ? 7.015 -4.036 -7.631 1.00 97.94 73 THR A CA 1
ATOM 573 C C . THR A 1 73 ? 6.865 -5.072 -6.525 1.00 97.94 73 THR A C 1
ATOM 575 O O . THR A 1 73 ? 7.412 -4.932 -5.429 1.00 97.94 73 THR A O 1
ATOM 578 N N . ILE A 1 74 ? 6.076 -6.108 -6.792 1.00 97.88 74 ILE A N 1
ATOM 579 C CA . ILE A 1 74 ? 5.620 -7.072 -5.790 1.00 97.88 74 ILE A CA 1
ATOM 580 C C . ILE A 1 74 ? 6.115 -8.467 -6.146 1.00 97.88 74 ILE A C 1
ATOM 582 O O . ILE A 1 74 ? 5.973 -8.906 -7.290 1.00 97.88 74 ILE A O 1
ATOM 586 N N . GLU A 1 75 ? 6.631 -9.172 -5.139 1.00 97.12 75 GLU A N 1
ATOM 587 C CA . GLU A 1 75 ? 6.949 -10.595 -5.172 1.00 97.12 75 GLU A CA 1
ATOM 588 C C . GLU A 1 75 ? 5.650 -11.419 -5.117 1.00 97.12 75 GLU A C 1
ATOM 590 O O . GLU A 1 75 ? 5.022 -11.535 -4.056 1.00 97.12 75 GLU A O 1
ATOM 595 N N . PRO A 1 76 ? 5.214 -12.037 -6.228 1.00 95.44 76 PRO A N 1
ATOM 596 C CA . PRO A 1 76 ? 3.915 -12.697 -6.266 1.00 95.44 76 PRO A CA 1
ATOM 597 C C . PRO A 1 76 ? 3.850 -13.932 -5.365 1.00 95.44 76 PRO A C 1
ATOM 599 O O . PRO A 1 76 ? 2.765 -14.279 -4.900 1.00 95.44 76 PRO A O 1
ATOM 602 N N . ALA A 1 77 ? 4.988 -14.589 -5.109 1.00 94.00 77 ALA A N 1
ATOM 603 C CA . ALA A 1 77 ? 5.058 -15.742 -4.216 1.00 94.00 77 ALA A CA 1
ATOM 604 C C . ALA A 1 77 ? 4.744 -15.359 -2.759 1.00 94.00 77 ALA A C 1
ATOM 606 O O . ALA A 1 77 ? 4.002 -16.074 -2.085 1.00 94.00 77 ALA A O 1
ATOM 607 N N . ALA A 1 78 ? 5.220 -14.194 -2.306 1.00 96.19 78 ALA A N 1
ATOM 608 C CA . ALA A 1 78 ? 4.980 -13.699 -0.953 1.00 96.19 78 ALA A CA 1
ATOM 609 C C . ALA A 1 78 ? 3.494 -13.387 -0.698 1.00 96.19 78 ALA A C 1
ATOM 611 O O . ALA A 1 78 ? 3.033 -13.503 0.431 1.00 96.19 78 ALA A O 1
ATOM 612 N N . LEU A 1 79 ? 2.690 -13.085 -1.728 1.00 94.50 79 LEU A N 1
ATOM 613 C CA . LEU A 1 79 ? 1.245 -12.837 -1.565 1.00 94.50 79 LEU A CA 1
ATOM 614 C C . LEU A 1 79 ? 0.480 -14.012 -0.937 1.00 94.50 79 LEU A C 1
ATOM 616 O O . LEU A 1 79 ? -0.600 -13.806 -0.391 1.00 94.50 79 LEU A O 1
ATOM 620 N N . ALA A 1 80 ? 0.993 -15.244 -1.022 1.00 93.44 80 ALA A N 1
ATOM 621 C CA . ALA A 1 80 ? 0.373 -16.382 -0.345 1.00 93.44 80 ALA A CA 1
ATOM 622 C C . ALA A 1 80 ? 0.495 -16.309 1.186 1.00 93.44 80 ALA A C 1
ATOM 624 O O . ALA A 1 80 ? -0.353 -16.862 1.876 1.00 93.44 80 ALA A O 1
ATOM 625 N N . GLU A 1 81 ? 1.512 -15.615 1.700 1.00 96.19 81 GLU A N 1
ATOM 626 C CA . GLU A 1 81 ? 1.738 -15.410 3.132 1.00 96.19 81 GLU A CA 1
ATOM 627 C C . GLU A 1 81 ? 0.946 -14.214 3.680 1.00 96.19 81 GLU A C 1
ATOM 629 O O . GLU A 1 81 ? 0.695 -14.165 4.878 1.00 96.19 81 GLU A O 1
ATOM 634 N N . LEU A 1 82 ? 0.525 -13.259 2.839 1.00 97.31 82 LEU A N 1
ATOM 635 C CA . LEU A 1 82 ? -0.137 -12.026 3.286 1.00 97.31 82 LEU A CA 1
ATOM 636 C C . LEU A 1 82 ? -1.340 -12.260 4.230 1.00 97.31 82 LEU A C 1
ATOM 638 O O . LEU A 1 82 ? -1.386 -11.578 5.257 1.00 97.31 82 LEU A O 1
ATOM 642 N N . PRO A 1 83 ? -2.264 -13.215 3.977 1.00 98.06 83 PRO A N 1
ATOM 643 C CA . PRO A 1 83 ? -3.407 -13.434 4.862 1.00 98.06 83 PRO A CA 1
ATOM 644 C C . PRO A 1 83 ? -3.020 -13.688 6.321 1.00 98.06 83 PRO A C 1
ATOM 646 O O . PRO A 1 83 ? -3.650 -13.142 7.217 1.00 98.06 83 PRO A O 1
ATOM 649 N N . GLN A 1 84 ? -1.940 -14.429 6.592 1.00 98.25 84 GLN A N 1
ATOM 650 C CA . GLN A 1 84 ? -1.542 -14.727 7.974 1.00 98.25 84 GLN A CA 1
ATOM 651 C C . GLN A 1 84 ? -1.107 -13.464 8.741 1.00 98.25 84 GLN A C 1
ATOM 653 O O . GLN A 1 84 ? -1.376 -13.339 9.935 1.00 98.25 84 GLN A O 1
ATOM 658 N N . TYR A 1 85 ? -0.467 -12.512 8.052 1.00 98.69 85 TYR A N 1
ATOM 659 C CA . TYR A 1 85 ? -0.023 -11.250 8.642 1.00 98.69 85 TYR A CA 1
ATOM 660 C C . TYR A 1 85 ? -1.195 -10.291 8.847 1.00 98.69 85 TYR A C 1
ATOM 662 O O . TYR A 1 85 ? -1.263 -9.636 9.887 1.00 98.69 85 TYR A O 1
ATOM 670 N N . LEU A 1 86 ? -2.137 -10.254 7.898 1.00 98.69 86 LEU A N 1
ATOM 671 C CA . LEU A 1 86 ? -3.386 -9.510 8.058 1.00 98.69 86 LEU A CA 1
ATOM 672 C C . LEU A 1 86 ? -4.207 -10.058 9.229 1.00 98.69 86 LEU A C 1
ATOM 674 O O . LEU A 1 86 ? -4.650 -9.277 10.062 1.00 98.69 86 LEU A O 1
ATOM 678 N N . ASN A 1 87 ? -4.340 -11.383 9.341 1.00 98.75 87 ASN A N 1
ATOM 679 C CA . ASN A 1 87 ? -5.098 -12.033 10.414 1.00 98.75 87 ASN A CA 1
ATOM 680 C C . ASN A 1 87 ? -4.489 -11.741 11.778 1.00 98.75 87 ASN A C 1
ATOM 682 O O . ASN A 1 87 ? -5.210 -11.385 12.703 1.00 98.75 87 ASN A O 1
ATOM 686 N N . TYR A 1 88 ? -3.163 -11.855 11.901 1.00 98.75 88 TYR A N 1
ATOM 687 C CA . TYR A 1 88 ? -2.485 -11.565 13.159 1.00 98.75 88 TYR A CA 1
ATOM 688 C C . TYR A 1 88 ? -2.653 -10.098 13.569 1.00 98.75 88 TYR A C 1
ATOM 690 O O . TYR A 1 88 ? -2.989 -9.813 14.715 1.00 98.75 88 TYR A O 1
ATOM 698 N N . PHE A 1 89 ? -2.476 -9.164 12.632 1.00 98.88 89 PHE A N 1
ATOM 699 C CA . PHE A 1 89 ? -2.695 -7.744 12.893 1.00 98.88 89 PHE A CA 1
ATOM 700 C C . PHE A 1 89 ? -4.150 -7.444 13.280 1.00 98.88 89 PHE A C 1
ATOM 702 O O . PHE A 1 89 ? -4.389 -6.842 14.326 1.00 98.88 89 PHE A O 1
ATOM 709 N N . ALA A 1 90 ? -5.118 -7.916 12.493 1.00 98.69 90 ALA A N 1
ATOM 710 C CA . ALA A 1 90 ? -6.542 -7.715 12.739 1.00 98.69 90 ALA A CA 1
ATOM 711 C C . ALA A 1 90 ? -6.991 -8.303 14.088 1.00 98.69 90 ALA A C 1
ATOM 713 O O . ALA A 1 90 ? -7.655 -7.611 14.862 1.00 98.69 90 ALA A O 1
ATOM 714 N N . ASP A 1 91 ? -6.595 -9.542 14.403 1.00 98.75 91 ASP A N 1
ATOM 715 C CA . ASP A 1 91 ? -6.901 -10.195 15.681 1.00 98.75 91 ASP A CA 1
ATOM 716 C C . ASP A 1 91 ? -6.374 -9.377 16.861 1.00 98.75 91 ASP A C 1
ATOM 718 O O . ASP A 1 91 ? -7.135 -9.071 17.778 1.00 98.75 91 ASP A O 1
ATOM 722 N N . GLN A 1 92 ? -5.106 -8.952 16.828 1.00 98.81 92 GLN A N 1
ATOM 723 C CA . GLN A 1 92 ? -4.531 -8.179 17.930 1.00 98.81 92 GLN A CA 1
ATOM 724 C C . GLN A 1 92 ? -5.220 -6.822 18.107 1.00 98.81 92 GLN A C 1
ATOM 726 O O . GLN A 1 92 ? -5.533 -6.448 19.237 1.00 98.81 92 GLN A O 1
ATOM 731 N N . VAL A 1 93 ? -5.524 -6.110 17.020 1.00 98.75 93 VAL A N 1
ATOM 732 C CA . VAL A 1 93 ? -6.226 -4.818 17.089 1.00 98.75 93 VAL A CA 1
ATOM 733 C C . VAL A 1 93 ? -7.634 -4.983 17.676 1.00 98.75 93 VAL A C 1
ATOM 735 O O . VAL A 1 93 ? -8.004 -4.262 18.607 1.00 98.75 93 VAL A O 1
ATOM 738 N N . MET A 1 94 ? -8.413 -5.947 17.173 1.00 98.56 94 MET A N 1
ATOM 739 C CA . MET A 1 94 ? -9.795 -6.167 17.615 1.00 98.56 94 MET A CA 1
ATOM 740 C C . MET A 1 94 ? -9.863 -6.704 19.044 1.00 98.56 94 MET A C 1
ATOM 742 O O . MET A 1 94 ? -10.615 -6.185 19.870 1.00 98.56 94 MET A O 1
ATOM 746 N N . ARG A 1 95 ? -9.059 -7.723 19.366 1.00 98.38 95 ARG A N 1
ATOM 747 C CA . ARG A 1 95 ? -9.065 -8.387 20.675 1.00 98.38 95 ARG A CA 1
ATOM 748 C C . ARG A 1 95 ? -8.615 -7.462 21.802 1.00 98.38 95 ARG A C 1
ATOM 750 O O . ARG A 1 95 ? -9.120 -7.581 22.917 1.00 98.38 95 ARG A O 1
ATOM 757 N N . ASN A 1 96 ? -7.692 -6.544 21.516 1.00 98.56 96 ASN A N 1
ATOM 758 C CA . ASN A 1 96 ? -7.219 -5.550 22.480 1.00 98.56 96 ASN A CA 1
ATOM 759 C C . ASN A 1 96 ? -8.070 -4.269 22.491 1.00 98.56 96 ASN A C 1
ATOM 761 O O . ASN A 1 96 ? -7.778 -3.359 23.263 1.00 98.56 96 ASN A O 1
ATOM 765 N N . ASN A 1 97 ? -9.135 -4.211 21.680 1.00 98.00 97 ASN A N 1
ATOM 766 C CA . ASN A 1 97 ? -10.066 -3.089 21.593 1.00 98.00 97 ASN A CA 1
ATOM 767 C C . ASN A 1 97 ? -9.360 -1.742 21.340 1.00 98.00 97 ASN A C 1
ATOM 769 O O . ASN A 1 97 ? -9.616 -0.747 22.018 1.00 98.00 97 ASN A O 1
ATOM 773 N N . GLU A 1 98 ? -8.467 -1.711 20.350 1.00 98.38 98 GLU A N 1
ATOM 774 C CA . GLU A 1 98 ? -7.609 -0.561 20.015 1.00 98.38 98 GLU A CA 1
ATOM 775 C C . GLU A 1 98 ? -8.370 0.518 19.221 1.00 98.38 98 GLU A C 1
ATOM 777 O O . GLU A 1 98 ? -7.943 0.988 18.163 1.00 98.38 98 GLU A O 1
ATOM 782 N N . THR A 1 99 ? -9.550 0.901 19.712 1.00 98.06 99 THR A N 1
ATOM 783 C CA . THR A 1 99 ? -10.493 1.767 18.995 1.00 98.06 99 THR A CA 1
ATOM 784 C C . THR A 1 99 ? -9.928 3.156 18.740 1.00 98.06 99 THR A C 1
ATOM 786 O O . THR A 1 99 ? -10.119 3.693 17.655 1.00 98.06 99 THR A O 1
ATOM 789 N N . GLU A 1 100 ? -9.204 3.733 19.699 1.00 98.00 100 GLU A N 1
ATOM 790 C CA . GLU A 1 100 ? -8.626 5.076 19.557 1.00 98.00 100 GLU A CA 1
ATOM 791 C C . GLU A 1 100 ? -7.469 5.103 18.550 1.00 98.00 100 GLU A C 1
ATOM 793 O O . GLU A 1 100 ? -7.352 6.044 17.759 1.00 98.00 100 GLU A O 1
ATOM 798 N N . ALA A 1 101 ? -6.663 4.037 18.500 1.00 98.31 101 ALA A N 1
ATOM 799 C CA . ALA A 1 101 ? -5.617 3.889 17.492 1.00 98.31 101 ALA A CA 1
ATOM 800 C C . ALA A 1 101 ? -6.220 3.818 16.080 1.00 98.31 101 ALA A C 1
ATOM 802 O O . ALA A 1 101 ? -5.779 4.516 15.168 1.00 98.31 101 ALA A O 1
ATOM 803 N N . VAL A 1 102 ? -7.296 3.047 15.911 1.00 97.88 102 VAL A N 1
ATOM 804 C CA . VAL A 1 102 ? -8.025 2.925 14.640 1.00 97.88 102 VAL A CA 1
ATOM 805 C C . VAL A 1 102 ? -8.733 4.228 14.256 1.00 97.88 102 VAL A C 1
ATOM 807 O O . VAL A 1 102 ? -8.634 4.656 13.106 1.00 97.88 102 VAL A O 1
ATOM 810 N N . LYS A 1 103 ? -9.393 4.909 15.205 1.00 96.31 103 LYS A N 1
ATOM 811 C CA . LYS A 1 103 ? -10.003 6.235 14.987 1.00 96.31 103 LYS A CA 1
ATOM 812 C C . LYS A 1 103 ? -8.978 7.279 14.556 1.00 96.31 103 LYS A C 1
ATOM 814 O O . LYS A 1 103 ? -9.316 8.179 13.793 1.00 96.31 103 LYS A O 1
ATOM 819 N N . THR A 1 104 ? -7.737 7.142 15.014 1.00 96.88 104 THR A N 1
ATOM 820 C CA . THR A 1 104 ? -6.618 7.988 14.589 1.00 96.88 104 THR A CA 1
ATOM 821 C C . THR A 1 104 ? -6.137 7.614 13.187 1.00 96.88 104 THR A C 1
ATOM 823 O O . THR A 1 104 ? -5.894 8.499 12.364 1.00 96.88 104 THR A O 1
ATOM 826 N N . ALA A 1 105 ? -6.046 6.317 12.883 1.00 97.00 105 ALA A N 1
ATOM 827 C CA . ALA A 1 105 ? -5.543 5.809 11.611 1.00 97.00 105 ALA A CA 1
ATOM 828 C C . ALA A 1 105 ? -6.478 6.089 10.425 1.00 97.00 105 ALA A C 1
ATOM 830 O O . ALA A 1 105 ? -6.023 6.595 9.404 1.00 97.00 105 ALA A O 1
ATOM 831 N N . ILE A 1 106 ? -7.783 5.834 10.554 1.00 94.25 106 ILE A N 1
ATOM 832 C CA . ILE A 1 106 ? -8.767 5.969 9.461 1.00 94.25 106 ILE A CA 1
ATOM 833 C C . ILE A 1 106 ? -8.721 7.329 8.731 1.00 94.25 106 ILE A C 1
ATOM 835 O O . ILE A 1 106 ? -8.754 7.319 7.494 1.00 94.25 106 ILE A O 1
ATOM 839 N N . PRO A 1 107 ? -8.675 8.488 9.420 1.00 92.38 107 PRO A N 1
ATOM 840 C CA . PRO A 1 107 ? -8.608 9.790 8.758 1.00 92.38 107 PRO A CA 1
ATOM 841 C C . PRO A 1 107 ? -7.187 10.247 8.401 1.00 92.38 107 PRO A C 1
ATOM 843 O O . PRO A 1 107 ? -7.051 11.225 7.664 1.00 92.38 107 PRO A O 1
ATOM 846 N N . SER A 1 108 ? -6.155 9.595 8.942 1.00 94.38 108 SER A N 1
ATOM 847 C CA . SER A 1 108 ? -4.755 10.024 8.807 1.00 94.38 108 SER A CA 1
ATOM 848 C C . SER A 1 108 ? -3.976 9.224 7.769 1.00 94.38 108 SER A C 1
ATOM 850 O O . SER A 1 108 ? -3.008 9.745 7.222 1.00 94.38 108 SER A O 1
ATOM 852 N N . VAL A 1 109 ? -4.394 7.983 7.508 1.00 96.38 109 VAL A N 1
ATOM 853 C CA . VAL A 1 109 ? -3.763 7.098 6.529 1.00 96.38 109 VAL A CA 1
ATOM 854 C C . VAL A 1 109 ? -3.801 7.710 5.134 1.00 96.38 109 VAL A C 1
ATOM 856 O O . VAL A 1 109 ? -4.809 8.302 4.737 1.00 96.38 109 VAL A O 1
ATOM 859 N N . ILE A 1 110 ? -2.717 7.534 4.378 1.00 95.81 110 ILE A N 1
ATOM 860 C CA . ILE A 1 110 ? -2.683 7.875 2.954 1.00 95.81 110 ILE A CA 1
ATOM 861 C C . ILE A 1 110 ? -3.774 7.091 2.218 1.00 95.81 110 ILE A C 1
ATOM 863 O O . ILE A 1 110 ? -3.821 5.859 2.258 1.00 95.81 110 ILE A O 1
ATOM 867 N N . ARG A 1 111 ? -4.649 7.824 1.527 1.00 93.56 111 ARG A N 1
ATOM 868 C CA . ARG A 1 111 ? -5.714 7.263 0.693 1.00 93.56 111 ARG A CA 1
ATOM 869 C C . ARG A 1 111 ? -5.469 7.587 -0.769 1.00 93.56 111 ARG A C 1
ATOM 871 O O . ARG A 1 111 ? -5.078 8.708 -1.103 1.00 93.56 111 ARG A O 1
ATOM 878 N N . PHE A 1 112 ? -5.747 6.615 -1.623 1.00 91.00 112 PHE A N 1
ATOM 879 C CA . PHE A 1 112 ? -5.589 6.746 -3.069 1.00 91.00 112 PHE A CA 1
ATOM 880 C C . PHE A 1 112 ? -6.885 7.241 -3.718 1.00 91.00 112 PHE A C 1
ATOM 882 O O . PHE A 1 112 ? -7.884 7.438 -3.022 1.00 91.00 112 PHE A O 1
ATOM 889 N N . THR A 1 113 ? -6.861 7.537 -5.021 1.00 78.38 113 THR A N 1
ATOM 890 C CA . THR A 1 113 ? -7.952 8.255 -5.696 1.00 78.38 113 THR A CA 1
ATOM 891 C C . THR A 1 113 ? -9.338 7.685 -5.403 1.00 78.38 113 THR A C 1
ATOM 893 O O . THR A 1 113 ? -9.598 6.482 -5.435 1.00 78.38 113 THR A O 1
ATOM 896 N N . SER A 1 114 ? -10.243 8.621 -5.126 1.00 65.25 114 SER A N 1
ATOM 897 C CA . SER A 1 114 ? -11.655 8.388 -4.879 1.00 65.25 114 SER A CA 1
ATOM 898 C C . SER A 1 114 ? -12.424 8.375 -6.201 1.00 65.25 114 SER A C 1
ATOM 900 O O . SER A 1 114 ? -12.164 9.178 -7.091 1.00 65.25 114 SER A O 1
ATOM 902 N N . ILE A 1 115 ? -13.441 7.522 -6.305 1.00 64.56 115 ILE A N 1
ATOM 903 C CA . ILE A 1 115 ? -14.442 7.542 -7.393 1.00 64.56 115 ILE A CA 1
ATOM 904 C C . ILE A 1 115 ? -15.408 8.736 -7.299 1.00 64.56 115 ILE A C 1
ATOM 906 O O . ILE A 1 115 ? -16.349 8.852 -8.084 1.00 64.56 115 ILE A O 1
ATOM 910 N N . ALA A 1 116 ? -15.223 9.604 -6.309 1.00 62.28 116 ALA A N 1
ATOM 911 C CA . ALA A 1 116 ? -16.068 10.756 -6.081 1.00 62.28 116 ALA A CA 1
ATOM 912 C C . ALA A 1 116 ? -15.429 12.059 -6.542 1.00 62.28 116 ALA A C 1
ATOM 914 O O . ALA A 1 116 ? -14.213 12.188 -6.618 1.00 62.28 116 ALA A O 1
ATOM 915 N N . ASP A 1 117 ? -16.294 13.040 -6.795 1.00 67.00 117 ASP A N 1
ATOM 916 C CA . ASP A 1 117 ? -15.918 14.415 -7.108 1.00 67.00 117 ASP A CA 1
ATOM 917 C C . ASP A 1 117 ? -14.890 14.945 -6.080 1.00 67.00 117 ASP A C 1
ATOM 919 O O . ASP A 1 117 ? -15.249 15.095 -4.902 1.00 67.00 117 ASP A O 1
ATOM 923 N N . PRO A 1 118 ? -13.641 15.245 -6.492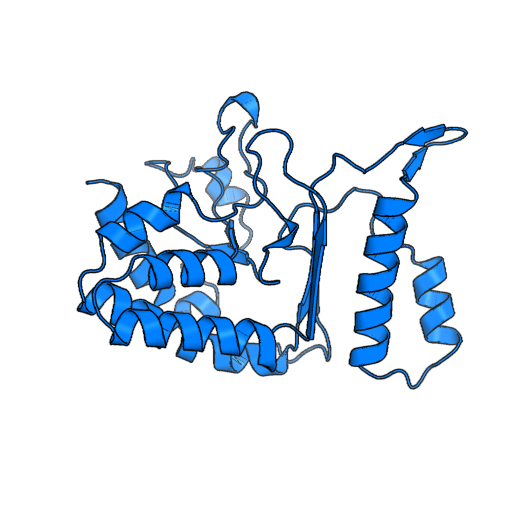 1.00 67.12 118 PRO A N 1
ATOM 924 C CA . PRO A 1 118 ? -12.590 15.741 -5.599 1.00 67.12 118 PRO A CA 1
ATOM 925 C C . PRO A 1 118 ? -13.009 16.994 -4.821 1.00 67.12 118 PRO A C 1
ATOM 927 O O . PRO A 1 118 ? -12.648 17.172 -3.656 1.00 67.12 118 PRO A O 1
ATOM 930 N N . ALA A 1 119 ? -13.893 17.824 -5.393 1.00 73.00 119 ALA A N 1
ATOM 931 C CA . ALA A 1 119 ? -14.432 18.991 -4.701 1.00 73.00 119 ALA A CA 1
ATOM 932 C C . ALA A 1 119 ? -15.253 18.622 -3.450 1.00 73.00 119 ALA A C 1
ATOM 934 O O . ALA A 1 119 ? -15.361 19.429 -2.521 1.00 73.00 119 ALA A O 1
ATOM 935 N N . LYS A 1 120 ? -15.822 17.410 -3.413 1.00 74.88 120 LYS A N 1
ATOM 936 C CA . LYS A 1 120 ? -16.683 16.890 -2.340 1.00 74.88 120 LYS A CA 1
ATOM 937 C C . LYS A 1 120 ? -15.956 15.952 -1.377 1.00 74.88 120 LYS A C 1
ATOM 939 O O . LYS A 1 120 ? -16.459 15.743 -0.274 1.00 74.88 120 LYS A O 1
ATOM 944 N N . ASP A 1 121 ? -14.785 15.437 -1.749 1.00 79.69 121 ASP A N 1
ATOM 945 C CA . ASP A 1 121 ? -13.972 14.558 -0.904 1.00 79.69 121 ASP A CA 1
ATOM 946 C C . ASP A 1 121 ? -12.487 14.939 -0.904 1.00 79.69 121 ASP A C 1
ATOM 948 O O . ASP A 1 121 ? -11.604 14.126 -1.157 1.00 79.69 121 ASP A O 1
ATOM 952 N N . LYS A 1 122 ? -12.202 16.196 -0.549 1.00 82.44 122 LYS A N 1
ATOM 953 C CA . LYS A 1 122 ? -10.828 16.724 -0.499 1.00 82.44 122 LYS A CA 1
ATOM 954 C C . LYS A 1 122 ? -9.877 15.879 0.347 1.00 82.44 122 LYS A C 1
ATOM 956 O O . LYS A 1 122 ? -8.698 15.819 0.051 1.00 82.44 122 LYS A O 1
ATOM 961 N N . LYS A 1 123 ? -10.379 15.233 1.408 1.00 84.81 123 LYS A N 1
ATOM 962 C CA . LYS A 1 123 ? -9.594 14.362 2.304 1.00 84.81 123 LYS A CA 1
ATOM 963 C C . LYS A 1 123 ? -9.585 12.887 1.875 1.00 84.81 123 LYS A C 1
ATOM 965 O O . LYS A 1 123 ? -9.115 12.056 2.641 1.00 84.81 123 LYS A O 1
ATOM 970 N N . LYS A 1 124 ? -10.150 12.555 0.711 1.00 86.81 124 LYS A N 1
ATOM 971 C CA . LYS A 1 124 ? -10.256 11.191 0.172 1.00 86.81 124 LYS A CA 1
ATOM 972 C C . LYS A 1 124 ? -10.913 10.177 1.129 1.00 86.81 124 LYS A C 1
ATOM 974 O O . LYS A 1 124 ? -10.685 8.978 1.021 1.00 86.81 124 LYS A O 1
ATOM 979 N N . LEU A 1 125 ? -11.746 10.615 2.080 1.00 87.50 125 LEU A N 1
ATOM 980 C CA . LEU A 1 125 ? -12.339 9.744 3.107 1.00 87.50 125 LEU A CA 1
ATOM 981 C C . LEU A 1 125 ? -13.436 8.821 2.567 1.00 87.50 125 LEU A C 1
ATOM 983 O O . LEU A 1 125 ? -13.939 7.975 3.311 1.00 87.50 125 LEU A O 1
ATOM 987 N N . ILE A 1 126 ? -13.841 8.993 1.310 1.00 84.88 126 ILE A N 1
ATOM 988 C CA . ILE A 1 126 ? -14.776 8.091 0.632 1.00 84.88 126 ILE A CA 1
ATOM 989 C C . ILE A 1 126 ? -14.067 7.185 -0.377 1.00 84.88 126 ILE A C 1
ATOM 991 O O . ILE A 1 126 ? -14.717 6.333 -0.975 1.00 84.88 126 ILE A O 1
ATOM 995 N N . ALA A 1 127 ? -12.742 7.317 -0.518 1.00 85.75 127 ALA A N 1
ATOM 996 C CA . ALA A 1 127 ? -11.927 6.352 -1.235 1.00 85.75 127 ALA A CA 1
ATOM 997 C C . ALA A 1 127 ? -11.850 5.027 -0.450 1.00 85.75 127 ALA A C 1
ATOM 999 O O . ALA A 1 127 ? -11.559 5.052 0.754 1.00 85.75 127 ALA A O 1
ATOM 1000 N N . PRO A 1 128 ? -12.074 3.878 -1.114 1.00 85.12 128 PRO A N 1
ATOM 1001 C CA . PRO A 1 128 ? -12.036 2.565 -0.473 1.00 85.12 128 PRO A CA 1
ATOM 1002 C C . PRO A 1 128 ? -10.612 2.075 -0.206 1.00 85.12 128 PRO A C 1
ATOM 1004 O O . PRO A 1 128 ? -10.419 1.232 0.661 1.00 85.12 128 PRO A O 1
ATOM 1007 N N . TYR A 1 129 ? -9.614 2.584 -0.933 1.00 91.12 129 TYR A N 1
ATOM 1008 C CA . TYR A 1 129 ? -8.251 2.066 -0.886 1.00 91.12 129 TYR A CA 1
ATOM 1009 C C . TYR A 1 129 ? -7.307 2.977 -0.104 1.00 91.12 129 TYR A C 1
ATOM 1011 O O . TYR A 1 129 ? -7.230 4.185 -0.351 1.00 91.12 129 TYR A O 1
ATOM 1019 N N . VAL A 1 130 ? -6.564 2.375 0.820 1.00 95.50 130 VAL A N 1
ATOM 1020 C CA . VAL A 1 130 ? -5.566 3.049 1.661 1.00 95.50 130 VAL A CA 1
ATOM 1021 C C . VAL A 1 130 ? -4.229 2.332 1.579 1.00 95.50 130 VAL A C 1
ATOM 1023 O O . VAL A 1 130 ? -4.175 1.153 1.225 1.00 95.50 130 VAL A O 1
ATOM 1026 N N . ASP A 1 131 ? -3.151 3.022 1.935 1.00 97.81 131 ASP A N 1
ATOM 1027 C CA . ASP A 1 131 ? -1.839 2.398 2.053 1.00 97.81 131 ASP A CA 1
ATOM 1028 C C . ASP A 1 131 ? -1.784 1.456 3.268 1.00 97.81 131 ASP A C 1
ATOM 1030 O O . ASP A 1 131 ? -1.948 1.880 4.414 1.00 97.81 131 ASP A O 1
ATOM 1034 N N . LEU A 1 132 ? -1.551 0.162 3.024 1.00 98.44 132 LEU A N 1
ATOM 1035 C CA . LEU A 1 132 ? -1.560 -0.858 4.076 1.00 98.44 132 LEU A CA 1
ATOM 1036 C C . LEU A 1 132 ? -0.428 -0.657 5.096 1.00 98.44 132 LEU A C 1
ATOM 1038 O O . LEU A 1 132 ? -0.610 -0.905 6.289 1.00 98.44 132 LEU A O 1
ATOM 1042 N N . TYR A 1 133 ? 0.747 -0.223 4.634 1.00 98.62 133 TYR A N 1
ATOM 1043 C CA . TYR A 1 133 ? 1.911 -0.022 5.495 1.00 98.62 133 TYR A CA 1
ATOM 1044 C C . TYR A 1 133 ? 1.716 1.189 6.409 1.00 98.62 133 TYR A C 1
ATOM 1046 O O . TYR A 1 133 ? 1.944 1.090 7.613 1.00 98.62 133 TYR A O 1
ATOM 1054 N N . ASP A 1 134 ? 1.272 2.314 5.851 1.00 98.50 134 ASP A N 1
ATOM 1055 C CA . ASP A 1 134 ? 0.985 3.540 6.590 1.00 98.50 134 ASP A CA 1
ATOM 1056 C C . ASP A 1 134 ? -0.164 3.325 7.584 1.00 98.50 134 ASP A C 1
ATOM 1058 O O . ASP A 1 134 ? -0.058 3.737 8.739 1.00 98.50 134 ASP A O 1
ATOM 1062 N N . PHE A 1 135 ? -1.209 2.577 7.201 1.00 98.56 135 PHE A N 1
ATOM 1063 C CA . PHE A 1 135 ? -2.285 2.209 8.124 1.00 98.56 135 PHE A CA 1
ATOM 1064 C C . PHE A 1 135 ? -1.754 1.430 9.331 1.00 98.56 135 PHE A C 1
ATOM 1066 O O . PHE A 1 135 ? -1.986 1.823 10.477 1.00 98.56 135 PHE A O 1
ATOM 1073 N N . ALA A 1 136 ? -1.015 0.343 9.079 1.00 98.75 136 ALA A N 1
ATOM 1074 C CA . ALA A 1 136 ? -0.437 -0.484 10.133 1.00 98.75 136 ALA A CA 1
ATOM 1075 C C . ALA A 1 136 ? 0.491 0.339 11.035 1.00 98.75 136 ALA A C 1
ATOM 1077 O O . ALA A 1 136 ? 0.408 0.236 12.259 1.00 98.75 136 ALA A O 1
ATOM 1078 N N . LYS A 1 137 ? 1.311 1.214 10.442 1.00 98.75 137 LYS A N 1
ATOM 1079 C CA . LYS A 1 137 ? 2.199 2.122 11.165 1.00 98.75 137 LYS A CA 1
ATOM 1080 C C . LYS A 1 137 ? 1.433 3.040 12.114 1.00 98.75 137 LYS A C 1
ATOM 1082 O O . LYS A 1 137 ? 1.755 3.072 13.299 1.00 98.75 137 LYS A O 1
ATOM 1087 N N . ILE A 1 138 ? 0.417 3.754 11.628 1.00 98.69 138 ILE A N 1
ATOM 1088 C CA . ILE A 1 138 ? -0.346 4.697 12.458 1.00 98.69 138 ILE A CA 1
ATOM 1089 C C . ILE A 1 138 ? -1.070 3.950 13.583 1.00 98.69 138 ILE A C 1
ATOM 1091 O O . ILE A 1 138 ? -1.062 4.412 14.725 1.00 98.69 138 ILE A O 1
ATOM 1095 N N . VAL A 1 139 ? -1.652 2.777 13.303 1.00 98.75 139 VAL A N 1
ATOM 1096 C CA . VAL A 1 139 ? -2.261 1.942 14.349 1.00 98.75 139 VAL A CA 1
ATOM 1097 C C . VAL A 1 139 ? -1.217 1.528 15.387 1.00 98.75 139 VAL A C 1
ATOM 1099 O O . VAL A 1 139 ? -1.449 1.718 16.576 1.00 98.75 139 VAL A O 1
ATOM 1102 N N . GLY A 1 140 ? -0.054 1.023 14.969 1.00 98.75 140 GLY A N 1
ATOM 1103 C CA . GLY A 1 140 ? 1.021 0.610 15.876 1.00 98.75 140 GLY A CA 1
ATOM 1104 C C . GLY A 1 140 ? 1.565 1.752 16.742 1.00 98.75 140 GLY A C 1
ATOM 1105 O O . GLY A 1 140 ? 1.765 1.577 17.942 1.00 98.75 140 GLY A O 1
ATOM 1106 N N . GLU A 1 141 ? 1.749 2.944 16.172 1.00 98.69 141 GLU A N 1
ATOM 1107 C CA . GLU A 1 141 ? 2.223 4.130 16.900 1.00 98.69 141 GLU A CA 1
ATOM 1108 C C . GLU A 1 141 ? 1.230 4.599 17.978 1.00 98.69 141 GLU A C 1
ATOM 1110 O O . GLU A 1 141 ? 1.649 5.108 19.019 1.00 98.69 141 GLU A O 1
ATOM 1115 N N . ASN A 1 142 ? -0.073 4.389 17.760 1.00 98.75 142 ASN A N 1
ATOM 1116 C CA . ASN A 1 142 ? -1.141 4.847 18.656 1.00 98.75 142 ASN A CA 1
ATOM 1117 C C . ASN A 1 142 ? -1.739 3.737 19.540 1.00 98.75 142 ASN A C 1
ATOM 1119 O O . ASN A 1 142 ? -2.516 4.028 20.454 1.00 98.75 142 ASN A O 1
ATOM 1123 N N . ALA A 1 143 ? -1.378 2.476 19.298 1.00 98.62 143 ALA A N 1
ATOM 1124 C CA . ALA A 1 143 ? -1.850 1.339 20.074 1.00 98.62 143 ALA A CA 1
ATOM 1125 C C . ALA A 1 143 ? -1.391 1.420 21.536 1.00 98.62 143 ALA A C 1
ATOM 1127 O O . ALA A 1 143 ? -0.272 1.845 21.845 1.00 98.62 143 ALA A O 1
ATOM 1128 N N . GLN A 1 144 ? -2.247 0.972 22.450 1.00 98.44 144 GLN A N 1
ATOM 1129 C CA . GLN A 1 144 ? -1.923 0.895 23.874 1.00 98.44 144 GLN A CA 1
ATOM 1130 C C . GLN A 1 144 ? -1.293 -0.452 24.233 1.00 98.44 144 GLN A C 1
ATOM 1132 O O . GLN A 1 144 ? -0.391 -0.515 25.071 1.00 98.44 144 GLN A O 1
ATOM 1137 N N . ASN A 1 145 ? -1.728 -1.535 23.587 1.00 98.62 145 ASN A N 1
ATOM 1138 C CA . ASN A 1 145 ? -1.253 -2.878 23.870 1.00 98.62 145 ASN A CA 1
ATOM 1139 C C . ASN A 1 145 ? 0.057 -3.180 23.114 1.00 98.62 145 ASN A C 1
ATOM 1141 O O . ASN A 1 145 ? 0.123 -3.004 21.893 1.00 98.62 145 ASN A O 1
ATOM 1145 N N . PRO A 1 146 ? 1.103 -3.687 23.795 1.00 98.56 146 PRO A N 1
ATOM 1146 C CA . PRO A 1 146 ? 2.376 -4.020 23.153 1.00 98.56 146 PRO A CA 1
ATOM 1147 C C . PRO A 1 146 ? 2.254 -5.099 22.067 1.00 98.56 146 PRO A C 1
ATOM 1149 O O . PRO A 1 146 ? 2.980 -5.037 21.077 1.00 98.56 146 PRO A O 1
ATOM 1152 N N . ASN A 1 147 ? 1.316 -6.042 22.190 1.00 98.50 147 ASN A N 1
ATOM 1153 C CA . ASN A 1 147 ? 1.112 -7.079 21.177 1.00 98.50 147 ASN A CA 1
ATOM 1154 C C . ASN A 1 147 ? 0.537 -6.494 19.880 1.00 98.50 147 ASN A C 1
ATOM 1156 O O . ASN A 1 147 ? 0.919 -6.928 18.796 1.00 98.50 147 ASN A O 1
ATOM 1160 N N . THR A 1 148 ? -0.321 -5.471 19.970 1.00 98.81 148 THR A N 1
ATOM 1161 C CA . THR A 1 148 ? -0.810 -4.732 18.796 1.00 98.81 148 THR A CA 1
ATOM 1162 C C . THR A 1 148 ? 0.341 -4.019 18.084 1.00 98.81 148 THR A C 1
ATOM 1164 O O . THR A 1 148 ? 0.442 -4.093 16.859 1.00 98.81 148 THR A O 1
ATOM 1167 N N . LYS A 1 149 ? 1.248 -3.377 18.837 1.00 98.88 149 LYS A N 1
ATOM 1168 C CA . LYS A 1 149 ? 2.443 -2.723 18.269 1.00 98.88 149 LYS A CA 1
ATOM 1169 C C . LYS A 1 149 ? 3.319 -3.721 17.523 1.00 98.88 149 LYS A C 1
ATOM 1171 O O . LYS A 1 149 ? 3.661 -3.503 16.366 1.00 98.88 149 LYS A O 1
ATOM 1176 N N . GLN A 1 150 ? 3.601 -4.854 18.159 1.00 98.75 150 GLN A N 1
ATOM 1177 C CA . GLN A 1 150 ? 4.379 -5.929 17.555 1.00 98.75 150 GLN A CA 1
ATOM 1178 C C . GLN A 1 150 ? 3.698 -6.498 16.301 1.00 98.75 150 GLN A C 1
ATOM 1180 O O . GLN A 1 150 ? 4.367 -6.788 15.311 1.00 98.75 150 GLN A O 1
ATOM 1185 N N . ALA A 1 151 ? 2.370 -6.645 16.306 1.00 98.81 151 ALA A N 1
ATOM 1186 C CA . ALA A 1 151 ? 1.632 -7.119 15.140 1.00 98.81 151 ALA A CA 1
ATOM 1187 C C . ALA A 1 151 ? 1.694 -6.132 13.964 1.00 98.81 151 ALA A C 1
ATOM 1189 O O . ALA A 1 151 ? 1.892 -6.557 12.824 1.00 98.81 151 ALA A O 1
ATOM 1190 N N . ALA A 1 152 ? 1.605 -4.827 14.238 1.00 98.88 152 ALA A N 1
ATOM 1191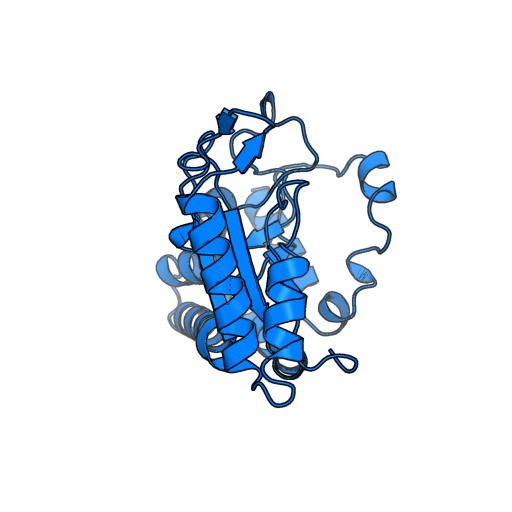 C CA . ALA A 1 152 ? 1.820 -3.783 13.239 1.00 98.88 152 ALA A CA 1
ATOM 1192 C C . ALA A 1 152 ? 3.236 -3.860 12.643 1.00 98.88 152 ALA A C 1
ATOM 1194 O O . ALA A 1 152 ? 3.393 -3.915 11.424 1.00 98.88 152 ALA A O 1
ATOM 1195 N N . GLU A 1 153 ? 4.262 -3.953 13.492 1.00 98.81 153 GLU A N 1
ATOM 1196 C CA . GLU A 1 153 ? 5.661 -4.090 13.069 1.00 98.81 153 GLU A CA 1
ATOM 1197 C C . GLU A 1 153 ? 5.900 -5.349 12.227 1.00 98.81 153 GLU A C 1
ATOM 1199 O O . GLU A 1 153 ? 6.644 -5.305 11.243 1.00 98.81 153 GLU A O 1
ATOM 1204 N N . TYR A 1 154 ? 5.260 -6.471 12.568 1.00 98.69 154 TYR A N 1
ATOM 1205 C CA . TYR A 1 154 ? 5.355 -7.717 11.806 1.00 98.69 154 TYR A CA 1
ATOM 1206 C C . TYR A 1 154 ? 4.745 -7.588 10.415 1.00 98.69 154 TYR A C 1
ATOM 1208 O O . TYR A 1 154 ? 5.376 -7.997 9.438 1.00 98.69 154 TYR A O 1
ATOM 1216 N N . LEU A 1 155 ? 3.561 -6.984 10.308 1.00 98.88 155 LEU A N 1
ATOM 1217 C CA . LEU A 1 155 ? 2.927 -6.718 9.021 1.00 98.88 155 LEU A CA 1
ATOM 1218 C C . LEU A 1 155 ? 3.776 -5.756 8.174 1.00 98.88 155 LEU A C 1
ATOM 1220 O O . LEU A 1 155 ? 4.074 -6.049 7.017 1.00 98.88 155 LEU A O 1
ATOM 1224 N N . MET A 1 156 ? 4.242 -4.653 8.761 1.00 98.75 156 MET A N 1
ATOM 1225 C CA . MET A 1 156 ? 5.113 -3.681 8.089 1.00 98.75 156 MET A CA 1
ATOM 1226 C C . MET A 1 156 ? 6.419 -4.315 7.595 1.00 98.75 156 MET A C 1
ATOM 1228 O O . MET A 1 156 ? 6.840 -4.084 6.459 1.00 98.75 156 MET A O 1
ATOM 1232 N N . SER A 1 157 ? 7.044 -5.149 8.428 1.00 98.62 157 SER A N 1
ATOM 1233 C CA . SER A 1 157 ? 8.281 -5.855 8.092 1.00 98.62 157 SER A CA 1
ATOM 1234 C C . SER A 1 157 ? 8.066 -6.865 6.973 1.00 98.62 157 SER A C 1
ATOM 1236 O O . SER A 1 157 ? 8.895 -6.963 6.072 1.00 98.62 157 SER A O 1
ATOM 1238 N N . PHE A 1 158 ? 6.955 -7.602 6.990 1.00 98.81 158 PHE A N 1
ATOM 1239 C CA . PHE A 1 158 ? 6.589 -8.493 5.893 1.00 98.81 158 PHE A CA 1
ATOM 1240 C C . PHE A 1 158 ? 6.430 -7.725 4.576 1.00 98.81 158 PHE A C 1
ATOM 1242 O O . PHE A 1 158 ? 6.996 -8.131 3.558 1.00 98.81 158 PHE A O 1
ATOM 1249 N N . ILE A 1 159 ? 5.731 -6.586 4.608 1.00 98.56 159 ILE A N 1
ATOM 1250 C CA . ILE A 1 159 ? 5.532 -5.741 3.428 1.00 98.56 159 ILE A CA 1
ATOM 1251 C C . ILE A 1 159 ? 6.882 -5.311 2.848 1.00 98.56 159 ILE A C 1
ATOM 1253 O O . ILE A 1 159 ? 7.129 -5.548 1.670 1.00 98.56 159 ILE A O 1
ATOM 1257 N N . LYS A 1 160 ? 7.775 -4.737 3.663 1.00 97.81 160 LYS A N 1
ATOM 1258 C CA . LYS A 1 160 ? 9.039 -4.160 3.174 1.00 97.81 160 LYS A CA 1
ATOM 1259 C C . LYS A 1 160 ? 10.135 -5.177 2.864 1.00 97.81 160 LYS A C 1
ATOM 1261 O O . LYS A 1 160 ? 10.964 -4.902 2.007 1.00 97.81 160 LYS A O 1
ATOM 1266 N N . ASN A 1 161 ? 10.160 -6.318 3.551 1.00 97.69 161 ASN A N 1
ATOM 1267 C CA . ASN A 1 161 ? 11.278 -7.262 3.445 1.00 97.69 161 ASN A CA 1
ATOM 1268 C C . ASN A 1 161 ? 10.962 -8.500 2.601 1.00 97.69 161 ASN A C 1
ATOM 1270 O O . ASN A 1 161 ? 11.882 -9.237 2.249 1.00 97.69 161 ASN A O 1
ATOM 1274 N N . LYS A 1 162 ? 9.683 -8.777 2.321 1.00 97.75 162 LYS A N 1
ATOM 1275 C CA . LYS A 1 162 ? 9.270 -9.972 1.570 1.00 97.75 162 LYS A CA 1
ATOM 1276 C C . LYS A 1 162 ? 8.329 -9.662 0.415 1.00 97.75 162 LYS A C 1
ATOM 1278 O O . LYS A 1 162 ? 8.521 -10.203 -0.668 1.00 97.75 162 LYS A O 1
ATOM 1283 N N . LEU A 1 163 ? 7.294 -8.856 0.649 1.00 98.00 163 LEU A N 1
ATOM 1284 C CA . LEU A 1 163 ? 6.237 -8.656 -0.340 1.00 98.00 163 LEU A CA 1
ATOM 1285 C C . LEU A 1 163 ? 6.624 -7.643 -1.421 1.00 98.00 163 LEU A C 1
ATOM 1287 O O . LEU A 1 163 ? 6.484 -7.926 -2.607 1.00 98.00 163 LEU A O 1
ATOM 1291 N N . VAL A 1 164 ? 7.084 -6.464 -1.016 1.00 98.12 164 VAL A N 1
ATOM 1292 C CA . VAL A 1 164 ? 7.461 -5.370 -1.911 1.00 98.12 164 VAL A CA 1
ATOM 1293 C C . VAL A 1 164 ? 8.949 -5.490 -2.206 1.00 98.12 164 VAL A C 1
ATOM 1295 O O . VAL A 1 164 ? 9.771 -5.363 -1.304 1.00 98.12 164 VAL A O 1
ATOM 1298 N N . ILE A 1 165 ? 9.300 -5.723 -3.470 1.00 97.69 165 ILE A N 1
ATOM 1299 C CA . ILE A 1 165 ? 10.700 -5.752 -3.913 1.00 97.69 165 ILE A CA 1
ATOM 1300 C C . ILE A 1 165 ? 11.244 -4.325 -3.949 1.00 97.69 165 ILE A C 1
ATOM 1302 O O . ILE A 1 165 ? 12.340 -4.043 -3.466 1.00 97.69 165 ILE A O 1
ATOM 1306 N N . SER A 1 166 ? 10.471 -3.402 -4.518 1.00 97.56 166 SER A N 1
ATOM 1307 C CA . SER A 1 166 ? 10.789 -1.984 -4.502 1.00 97.56 166 SER A CA 1
ATOM 1308 C C . SER A 1 166 ? 9.525 -1.145 -4.638 1.00 97.56 166 SER A C 1
ATOM 1310 O O . SER A 1 166 ? 8.529 -1.572 -5.216 1.00 97.56 166 SER A O 1
ATOM 1312 N N . SER A 1 167 ? 9.565 0.067 -4.103 1.00 97.31 167 SER A N 1
ATOM 1313 C CA . SER A 1 167 ? 8.487 1.038 -4.236 1.00 97.31 167 SER A CA 1
ATOM 1314 C C . SER A 1 167 ? 9.058 2.444 -4.303 1.00 97.31 167 SER A C 1
ATOM 1316 O O . SER A 1 167 ? 10.103 2.741 -3.719 1.00 97.31 167 SER A O 1
ATOM 1318 N N . VAL A 1 168 ? 8.342 3.334 -4.970 1.00 96.75 168 VAL A N 1
ATOM 1319 C CA . VAL A 1 168 ? 8.591 4.768 -4.940 1.00 96.75 168 VAL A CA 1
ATOM 1320 C C . VAL A 1 168 ? 7.268 5.496 -4.794 1.00 96.75 168 VAL A C 1
ATOM 1322 O O . VAL A 1 168 ? 6.308 5.194 -5.495 1.00 96.75 168 VAL A O 1
ATOM 1325 N N . GLY A 1 169 ? 7.243 6.473 -3.898 1.00 96.06 169 GLY A N 1
ATOM 1326 C CA . GLY A 1 169 ? 6.220 7.502 -3.868 1.00 96.06 169 GLY A CA 1
ATOM 1327 C 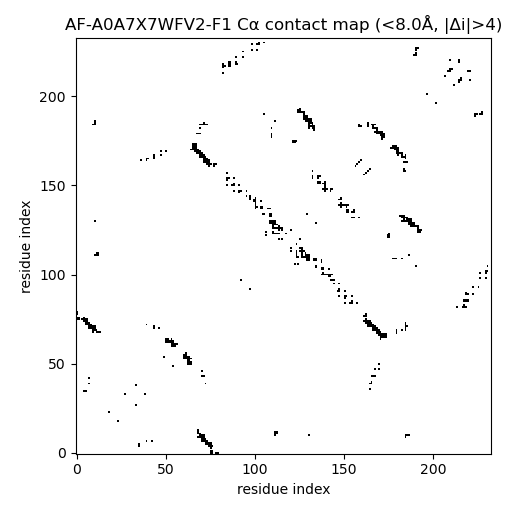C . GLY A 1 169 ? 6.846 8.859 -4.159 1.00 96.06 169 GLY A C 1
ATOM 1328 O O . GLY A 1 169 ? 7.981 9.125 -3.753 1.00 96.06 169 GLY A O 1
ATOM 1329 N N . ILE A 1 170 ? 6.135 9.687 -4.912 1.00 95.06 170 ILE A N 1
ATOM 1330 C CA . ILE A 1 170 ? 6.621 10.946 -5.469 1.00 95.06 170 ILE A CA 1
ATOM 1331 C C . ILE A 1 170 ? 5.666 12.064 -5.050 1.00 95.06 170 ILE A C 1
ATOM 1333 O O . ILE A 1 170 ? 4.451 11.906 -5.151 1.00 95.06 170 ILE A O 1
ATOM 1337 N N . ASN A 1 171 ? 6.245 13.193 -4.627 1.00 93.88 171 ASN A N 1
ATOM 1338 C CA . ASN A 1 171 ? 5.560 14.431 -4.248 1.00 93.88 171 ASN A CA 1
ATOM 1339 C C . ASN A 1 171 ? 4.542 14.280 -3.103 1.00 93.88 171 ASN A C 1
ATOM 1341 O O . ASN A 1 171 ? 4.465 13.261 -2.411 1.00 93.88 171 ASN A O 1
ATOM 1345 N N . ARG A 1 172 ? 3.797 15.362 -2.866 1.00 93.19 172 ARG A N 1
ATOM 1346 C CA . ARG A 1 172 ? 2.613 15.380 -2.011 1.00 93.19 172 ARG A CA 1
ATOM 1347 C C . ARG A 1 172 ? 1.383 15.619 -2.858 1.00 93.19 172 ARG A C 1
ATOM 1349 O O . ARG A 1 172 ? 1.455 16.324 -3.862 1.00 93.19 172 ARG A O 1
ATOM 1356 N N . ASP A 1 173 ? 0.263 15.070 -2.423 1.00 87.25 173 ASP A N 1
ATOM 1357 C CA . ASP A 1 173 ? -1.030 15.408 -3.002 1.00 87.25 173 ASP A CA 1
ATOM 1358 C C . ASP A 1 173 ? -1.332 16.886 -2.714 1.00 87.25 173 ASP A C 1
ATOM 1360 O O . ASP A 1 173 ? -1.271 17.338 -1.568 1.00 87.25 173 ASP A O 1
ATOM 1364 N N . ALA A 1 174 ? -1.603 17.658 -3.764 1.00 84.56 174 ALA A N 1
ATOM 1365 C CA . ALA A 1 174 ? -1.775 19.103 -3.660 1.00 84.56 174 ALA A CA 1
ATOM 1366 C C . ALA A 1 174 ? -3.064 19.513 -2.919 1.00 84.56 174 ALA A C 1
ATOM 1368 O O . ALA A 1 174 ? -3.153 20.640 -2.433 1.00 84.56 174 ALA A O 1
ATOM 1369 N N . GLU A 1 175 ? -4.059 18.626 -2.818 1.00 83.81 175 GLU A N 1
ATOM 1370 C CA . GLU A 1 175 ? -5.364 18.926 -2.224 1.00 83.81 175 GLU A CA 1
ATOM 1371 C C . GLU A 1 175 ? -5.426 18.590 -0.729 1.00 83.81 175 GLU A C 1
ATOM 1373 O O . GLU A 1 175 ? -6.002 19.353 0.052 1.00 83.81 175 GLU A O 1
ATOM 1378 N N . ASN A 1 176 ? -4.830 17.466 -0.315 1.00 84.94 176 ASN A N 1
ATOM 1379 C CA . ASN A 1 176 ? -4.851 16.995 1.081 1.00 84.94 176 ASN A CA 1
ATOM 1380 C C . ASN A 1 176 ? -3.481 16.949 1.765 1.00 84.94 176 ASN A C 1
ATOM 1382 O O . ASN A 1 176 ? -3.426 16.691 2.970 1.00 84.94 176 ASN A O 1
ATOM 1386 N N . ASN A 1 177 ? -2.394 17.237 1.044 1.00 89.69 177 ASN A N 1
ATOM 1387 C CA . ASN A 1 177 ? -1.026 17.218 1.558 1.00 89.69 177 ASN A CA 1
ATOM 1388 C C . ASN A 1 177 ? -0.577 15.834 2.073 1.00 89.69 177 ASN A C 1
ATOM 1390 O O . ASN A 1 177 ? 0.363 15.748 2.870 1.00 89.69 177 ASN A O 1
ATOM 1394 N N . TYR A 1 178 ? -1.212 14.745 1.619 1.00 92.38 178 TYR A N 1
ATOM 1395 C CA . TYR A 1 178 ? -0.692 13.399 1.836 1.00 92.38 178 TYR A CA 1
ATOM 1396 C C . TYR A 1 178 ? 0.704 13.283 1.239 1.00 92.38 178 TYR A C 1
ATOM 1398 O O . TYR A 1 178 ? 0.954 13.668 0.097 1.00 92.38 178 TYR A O 1
ATOM 1406 N N . ASP A 1 179 ? 1.626 12.762 2.041 1.00 94.56 179 ASP A N 1
ATOM 1407 C CA . ASP A 1 179 ? 3.028 12.643 1.675 1.00 94.56 179 ASP A CA 1
ATOM 1408 C C . ASP A 1 179 ? 3.283 11.274 1.058 1.00 94.56 179 ASP A C 1
ATOM 1410 O O . ASP A 1 179 ? 3.557 10.303 1.767 1.00 94.56 179 ASP A O 1
ATOM 1414 N N . TYR A 1 180 ? 3.173 11.195 -0.269 1.00 95.31 180 TYR A N 1
ATOM 1415 C CA . TYR A 1 180 ? 3.237 9.923 -0.983 1.00 95.31 180 TYR A CA 1
ATOM 1416 C C . TYR A 1 180 ? 4.622 9.289 -0.862 1.00 95.31 180 TYR A C 1
ATOM 1418 O O . TYR A 1 180 ? 4.744 8.079 -0.979 1.00 95.31 180 TYR A O 1
ATOM 1426 N N . THR A 1 181 ? 5.662 10.045 -0.500 1.00 94.88 181 THR A N 1
ATOM 1427 C CA . THR A 1 181 ? 6.997 9.487 -0.218 1.00 94.88 181 THR A CA 1
ATOM 1428 C C . THR A 1 181 ? 7.012 8.458 0.923 1.00 94.88 181 THR A C 1
ATOM 1430 O O . THR A 1 181 ? 7.988 7.724 1.073 1.00 94.88 181 THR A O 1
ATOM 1433 N N . LYS A 1 182 ? 5.932 8.373 1.714 1.00 95.56 182 LYS A N 1
ATOM 1434 C CA . LYS A 1 182 ? 5.785 7.453 2.850 1.00 95.56 182 LYS A CA 1
ATOM 1435 C C . LYS A 1 182 ? 5.068 6.137 2.525 1.00 95.56 182 LYS A C 1
ATOM 1437 O O . LYS A 1 182 ? 4.978 5.295 3.415 1.00 95.56 182 LYS A O 1
ATOM 1442 N N . VAL A 1 183 ? 4.581 5.945 1.296 1.00 96.50 183 VAL A N 1
ATOM 1443 C CA . VAL A 1 183 ? 3.782 4.764 0.924 1.00 96.50 183 VAL A CA 1
ATOM 1444 C C . VAL A 1 183 ? 4.543 3.436 1.050 1.00 96.50 183 VAL A C 1
ATOM 1446 O O . VAL A 1 183 ? 5.776 3.330 0.964 1.00 96.50 183 VAL A O 1
ATOM 1449 N N . GLY A 1 184 ? 3.765 2.389 1.286 1.00 97.19 184 GLY A N 1
ATOM 1450 C CA . GLY A 1 184 ? 4.174 1.020 1.519 1.00 97.19 184 GLY A CA 1
ATOM 1451 C C . GLY A 1 184 ? 4.522 0.239 0.266 1.00 97.19 184 GLY A C 1
ATOM 1452 O O . GLY A 1 184 ? 5.454 -0.563 0.331 1.00 97.19 184 GLY A O 1
ATOM 1453 N N . GLY A 1 185 ? 3.813 0.474 -0.838 1.00 96.88 185 GLY A N 1
ATOM 1454 C CA . GLY A 1 185 ? 3.859 -0.353 -2.044 1.00 96.88 185 GLY A CA 1
ATOM 1455 C C . GLY A 1 185 ? 2.557 -1.124 -2.313 1.00 96.88 185 GLY A C 1
ATOM 1456 O O . GLY A 1 185 ? 2.444 -1.762 -3.359 1.00 96.88 185 GLY A O 1
ATOM 1457 N N . VAL A 1 186 ? 1.601 -1.140 -1.374 1.00 97.44 186 VAL A N 1
ATOM 1458 C CA . VAL A 1 186 ? 0.397 -1.987 -1.437 1.00 97.44 186 VAL A CA 1
ATOM 1459 C C . VAL A 1 186 ? -0.820 -1.240 -0.902 1.00 97.44 186 VAL A C 1
ATOM 1461 O O . VAL A 1 186 ? -0.877 -0.888 0.279 1.00 97.44 186 VAL A O 1
ATOM 1464 N N . ALA A 1 187 ? -1.825 -1.081 -1.761 1.00 96.06 187 ALA A N 1
ATOM 1465 C CA . ALA A 1 187 ? -3.147 -0.619 -1.373 1.00 96.06 187 ALA A CA 1
ATOM 1466 C C . ALA A 1 187 ? -4.003 -1.763 -0.812 1.00 96.06 187 ALA A C 1
ATOM 1468 O O . ALA A 1 187 ? -3.918 -2.903 -1.276 1.00 96.06 187 ALA A O 1
ATOM 1469 N N . ILE A 1 188 ? -4.879 -1.448 0.140 1.00 95.12 188 ILE A N 1
ATOM 1470 C CA . ILE A 1 188 ? -5.879 -2.380 0.666 1.00 95.12 188 ILE A CA 1
ATOM 1471 C C . ILE A 1 188 ? -7.240 -1.698 0.821 1.00 95.12 188 ILE A C 1
ATOM 1473 O O . ILE A 1 188 ? -7.307 -0.492 1.057 1.00 95.12 188 ILE A O 1
ATOM 1477 N N . ASN A 1 189 ? -8.323 -2.468 0.683 1.00 91.81 189 ASN A N 1
ATOM 1478 C CA . ASN A 1 189 ? -9.676 -1.990 0.973 1.00 91.81 189 ASN A CA 1
ATOM 1479 C C . ASN A 1 189 ? -9.809 -1.632 2.463 1.00 91.81 189 ASN A C 1
ATOM 1481 O O . ASN A 1 189 ? -9.264 -2.340 3.308 1.00 91.81 189 ASN A O 1
ATOM 1485 N N . MET A 1 190 ? -10.533 -0.566 2.794 1.00 92.19 190 MET A N 1
ATOM 1486 C CA . MET A 1 190 ? -10.654 -0.065 4.162 1.00 92.19 190 MET A CA 1
ATOM 1487 C C . MET A 1 190 ? -11.958 0.711 4.381 1.00 92.19 190 MET A C 1
ATOM 1489 O O . MET A 1 190 ? -12.575 1.203 3.436 1.00 92.19 190 MET A O 1
ATOM 1493 N N . THR A 1 191 ? -12.331 0.889 5.652 1.00 87.50 191 THR A N 1
ATOM 1494 C CA . THR A 1 191 ? -13.439 1.745 6.105 1.00 87.50 191 THR A CA 1
ATOM 1495 C C . THR A 1 191 ? -13.498 3.090 5.377 1.00 87.50 191 THR A C 1
ATOM 1497 O O . THR A 1 191 ? -12.527 3.863 5.342 1.00 87.50 191 THR A O 1
ATOM 1500 N N . MET A 1 192 ? -14.688 3.389 4.853 1.00 86.00 192 MET A N 1
ATOM 1501 C CA . MET A 1 192 ? -15.053 4.642 4.190 1.00 86.00 192 MET A CA 1
ATOM 1502 C C . MET A 1 192 ? -15.997 5.472 5.072 1.00 86.00 192 MET A C 1
ATOM 1504 O O . MET A 1 192 ? -16.741 4.947 5.893 1.00 86.00 192 MET A O 1
ATOM 1508 N N . LYS A 1 193 ? -16.043 6.794 4.864 1.00 80.94 193 LYS A N 1
ATOM 1509 C CA . LYS A 1 193 ? -16.957 7.695 5.596 1.00 80.94 193 LYS A CA 1
ATOM 1510 C C . LYS A 1 193 ? -18.417 7.661 5.096 1.00 80.94 193 LYS A C 1
ATOM 1512 O O . LYS A 1 193 ? -19.285 8.307 5.685 1.00 80.94 193 LYS A O 1
ATOM 1517 N N . ILE A 1 194 ? -18.722 6.948 4.014 1.00 72.38 194 ILE A N 1
ATOM 1518 C CA . ILE A 1 194 ? -20.080 6.905 3.449 1.00 72.38 194 ILE A CA 1
ATOM 1519 C C . ILE A 1 194 ? -20.956 5.869 4.156 1.00 72.38 194 ILE A C 1
ATOM 1521 O O . ILE A 1 194 ? -20.545 4.737 4.366 1.00 72.38 194 ILE A O 1
ATOM 1525 N N . LYS A 1 195 ? -22.193 6.255 4.498 1.00 60.31 195 LYS A N 1
ATOM 1526 C CA . LYS A 1 195 ? -23.166 5.367 5.166 1.00 60.31 195 LYS A CA 1
ATOM 1527 C C . LYS A 1 195 ? -23.725 4.279 4.246 1.00 60.31 195 LYS A C 1
ATOM 1529 O O . LYS A 1 195 ? -24.132 3.230 4.727 1.00 60.31 195 LYS A O 1
ATOM 1534 N N . GLN A 1 196 ? -23.797 4.557 2.946 1.00 61.91 196 GLN A N 1
ATOM 1535 C CA . GLN A 1 196 ? -24.223 3.616 1.915 1.00 61.91 196 GLN A CA 1
ATOM 1536 C C . GLN A 1 196 ? -23.414 3.885 0.652 1.00 61.91 196 GLN A C 1
ATOM 1538 O O . GLN A 1 196 ? -23.353 5.025 0.188 1.00 61.91 196 GLN A O 1
ATOM 1543 N N . VAL A 1 197 ? -22.811 2.833 0.101 1.00 64.12 197 VAL A N 1
ATOM 1544 C CA . VAL A 1 197 ? -22.249 2.862 -1.249 1.00 64.12 197 VAL A CA 1
ATOM 1545 C C . VAL A 1 197 ? -23.429 2.989 -2.218 1.00 64.12 197 VAL A C 1
ATOM 1547 O O . VAL A 1 197 ? -24.311 2.128 -2.194 1.00 64.12 197 VAL A O 1
ATOM 1550 N N . PRO A 1 198 ? -23.503 4.048 -3.044 1.00 65.69 198 PRO A N 1
ATOM 1551 C CA . PRO A 1 198 ? -24.527 4.154 -4.075 1.00 65.69 198 PRO A CA 1
ATOM 1552 C C . PRO A 1 198 ? -24.559 2.873 -4.925 1.00 65.69 198 PRO A C 1
ATOM 1554 O O . PRO A 1 198 ? -23.490 2.416 -5.340 1.00 65.69 198 PRO A O 1
ATOM 1557 N N . PRO A 1 199 ? -25.734 2.291 -5.230 1.00 67.31 199 PRO A N 1
ATOM 1558 C CA . PRO A 1 199 ? -25.826 1.071 -6.038 1.00 67.31 199 PRO A CA 1
ATOM 1559 C C . PRO A 1 199 ? -25.096 1.178 -7.385 1.00 67.31 199 PRO A C 1
ATOM 1561 O O . PRO A 1 199 ? -24.568 0.193 -7.888 1.00 67.31 199 PRO A O 1
ATOM 1564 N N . GLN A 1 200 ? -25.008 2.392 -7.936 1.00 66.81 200 GLN A N 1
ATOM 1565 C CA . GLN A 1 200 ? -24.275 2.686 -9.165 1.00 66.81 200 GLN A CA 1
ATOM 1566 C C . GLN A 1 200 ? -22.759 2.475 -9.025 1.00 66.81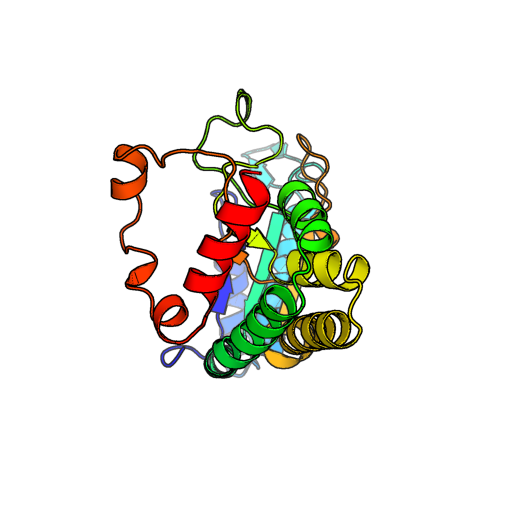 200 GLN A C 1
ATOM 1568 O O . GLN A 1 200 ? -22.108 2.127 -10.002 1.00 66.81 200 GLN A O 1
ATOM 1573 N N . LEU A 1 201 ? -22.185 2.658 -7.830 1.00 64.75 201 LEU A N 1
ATOM 1574 C CA . LEU A 1 201 ? -20.776 2.346 -7.568 1.00 64.75 201 LEU A CA 1
ATOM 1575 C C . LEU A 1 201 ? -20.566 0.838 -7.405 1.00 64.75 201 LEU A C 1
ATOM 1577 O O . LEU A 1 201 ? -19.554 0.317 -7.859 1.00 64.75 201 LEU A O 1
ATOM 1581 N N . ALA A 1 202 ? -21.542 0.118 -6.842 1.00 63.28 202 ALA A N 1
ATOM 1582 C CA . ALA A 1 202 ? -21.489 -1.342 -6.753 1.00 63.28 202 ALA A CA 1
ATOM 1583 C C . ALA A 1 202 ? -21.456 -2.014 -8.139 1.00 63.28 202 ALA A C 1
ATOM 1585 O O . ALA A 1 202 ? -20.818 -3.049 -8.288 1.00 63.28 202 ALA A O 1
ATOM 1586 N N . SER A 1 203 ? -22.077 -1.407 -9.158 1.00 63.91 203 SER A N 1
ATOM 1587 C CA . SER A 1 203 ? -22.010 -1.887 -10.547 1.00 63.91 203 SER A CA 1
ATOM 1588 C C . SER A 1 203 ? -20.703 -1.570 -11.284 1.00 63.91 203 SER A C 1
ATOM 1590 O O . SER A 1 203 ? -20.504 -2.094 -12.375 1.00 63.91 203 SER A O 1
ATOM 1592 N N . ILE A 1 204 ? -19.832 -0.713 -10.735 1.00 63.56 204 ILE A N 1
ATOM 1593 C CA . ILE A 1 204 ? -18.514 -0.415 -11.329 1.00 63.56 204 ILE A CA 1
ATOM 1594 C C . ILE A 1 204 ? -17.503 -1.509 -10.970 1.00 63.56 204 ILE A C 1
ATOM 1596 O O . ILE A 1 204 ? -16.592 -1.788 -11.745 1.00 63.56 204 ILE A O 1
ATOM 1600 N N . TYR A 1 205 ? -17.660 -2.147 -9.810 1.00 62.75 205 TYR A N 1
ATOM 1601 C CA . TYR A 1 205 ? -16.778 -3.230 -9.403 1.00 62.75 205 TYR A CA 1
ATOM 1602 C C . TYR A 1 205 ? -17.147 -4.517 -10.143 1.00 62.75 205 TYR A C 1
ATOM 1604 O O . TYR A 1 205 ? -18.209 -5.094 -9.921 1.00 62.75 205 TYR A O 1
ATOM 1612 N N . GLU A 1 206 ? -16.243 -4.995 -11.000 1.00 58.25 206 GLU A N 1
ATOM 1613 C CA . GLU A 1 206 ? -16.415 -6.256 -11.738 1.00 58.25 206 GLU A CA 1
ATOM 1614 C C . GLU A 1 206 ? -16.458 -7.485 -10.813 1.00 58.25 206 GLU A C 1
ATOM 1616 O O . GLU A 1 206 ? -16.934 -8.550 -11.197 1.00 58.25 206 GLU A O 1
ATOM 1621 N N . THR A 1 207 ? -15.950 -7.361 -9.584 1.00 71.44 207 THR A N 1
ATOM 1622 C CA . THR A 1 207 ? -15.932 -8.428 -8.579 1.00 71.44 207 THR A CA 1
ATOM 1623 C C . THR A 1 207 ? -16.285 -7.852 -7.218 1.00 71.44 207 THR A C 1
ATOM 1625 O O . THR A 1 207 ? -15.726 -6.835 -6.803 1.00 71.44 207 THR A O 1
ATOM 1628 N N . LYS A 1 208 ? -17.209 -8.504 -6.506 1.00 77.44 208 LYS A N 1
ATOM 1629 C CA . LYS A 1 208 ? -17.526 -8.118 -5.132 1.00 77.44 208 LYS A CA 1
ATOM 1630 C C . LYS A 1 208 ? -16.336 -8.410 -4.227 1.00 77.44 208 LYS A C 1
ATOM 1632 O O . LYS A 1 208 ? -15.646 -9.408 -4.413 1.00 77.44 208 LYS A O 1
ATOM 1637 N N . TYR A 1 209 ? -16.125 -7.572 -3.217 1.00 79.69 209 TYR A N 1
ATOM 1638 C CA . TYR A 1 209 ? -15.002 -7.746 -2.296 1.00 79.69 209 TYR A CA 1
ATOM 1639 C C . TYR A 1 209 ? -15.024 -9.117 -1.597 1.00 79.69 209 TYR A C 1
ATOM 1641 O O . TYR A 1 209 ? -14.013 -9.812 -1.618 1.00 79.69 209 TYR A O 1
ATOM 1649 N N . GLU A 1 210 ? -16.203 -9.546 -1.131 1.00 81.81 210 GLU A N 1
ATOM 1650 C CA . GLU A 1 210 ? -16.464 -10.860 -0.507 1.00 81.81 210 GLU A CA 1
ATOM 1651 C C . GLU A 1 210 ? -16.135 -12.061 -1.412 1.00 81.81 210 GLU A C 1
ATOM 1653 O O . GLU A 1 210 ? -15.950 -13.184 -0.943 1.00 81.81 210 GLU A O 1
ATOM 1658 N N . ASP A 1 211 ? -16.055 -11.850 -2.730 1.00 86.50 211 ASP A N 1
ATOM 1659 C CA . ASP A 1 211 ? -15.724 -12.905 -3.681 1.00 86.50 211 ASP A CA 1
ATOM 1660 C C . ASP A 1 211 ? -14.213 -13.082 -3.876 1.00 86.50 211 ASP A C 1
ATOM 1662 O O . ASP A 1 211 ? -13.781 -14.134 -4.369 1.00 86.50 211 ASP A O 1
ATOM 1666 N N . LEU A 1 212 ? -13.406 -12.101 -3.457 1.00 89.69 212 LEU A N 1
ATOM 1667 C CA . LEU A 1 212 ? -11.955 -12.118 -3.603 1.00 89.69 212 LEU A CA 1
ATOM 1668 C C . LEU A 1 212 ? -11.318 -13.166 -2.690 1.00 89.69 212 LEU A C 1
ATOM 1670 O O . LEU A 1 212 ? -11.649 -13.299 -1.516 1.00 89.69 212 LEU A O 1
ATOM 1674 N N . THR A 1 213 ? -10.306 -13.864 -3.208 1.00 91.44 213 THR A N 1
ATOM 1675 C CA . THR A 1 213 ? -9.548 -14.858 -2.431 1.00 91.44 213 THR A CA 1
ATOM 1676 C C . THR A 1 213 ? -8.917 -14.260 -1.174 1.00 91.44 213 THR A C 1
ATOM 1678 O O . THR A 1 213 ? -8.884 -14.922 -0.151 1.00 91.44 213 THR A O 1
ATOM 1681 N N . LEU A 1 214 ? -8.446 -13.006 -1.222 1.00 92.25 214 LEU A N 1
ATOM 1682 C CA . LEU A 1 214 ? -7.873 -12.354 -0.040 1.00 92.25 214 LEU A CA 1
ATOM 1683 C C . LEU A 1 214 ? -8.913 -12.168 1.073 1.00 92.25 214 LEU A C 1
ATOM 1685 O O . LEU A 1 214 ? -8.590 -12.421 2.226 1.00 92.25 214 LEU A O 1
ATOM 1689 N N . SER A 1 215 ? -10.133 -11.754 0.722 1.00 91.12 215 SER A N 1
ATOM 1690 C CA . SER A 1 215 ? -11.250 -11.623 1.668 1.00 91.12 215 SER A CA 1
ATOM 1691 C C . SER A 1 215 ? -11.583 -12.988 2.283 1.00 91.12 215 SER A C 1
ATOM 1693 O O . SER A 1 215 ? -11.622 -13.118 3.496 1.00 91.12 215 SER A O 1
ATOM 1695 N N . LYS A 1 216 ? -11.677 -14.046 1.469 1.00 92.94 216 LYS A N 1
ATOM 1696 C CA . LYS A 1 216 ? -11.983 -15.411 1.942 1.00 92.94 216 LYS A CA 1
ATOM 1697 C C . LYS A 1 216 ? -10.887 -16.042 2.808 1.00 92.94 216 LYS A C 1
ATOM 1699 O O . LYS A 1 216 ? -11.191 -16.824 3.704 1.00 92.94 216 LYS A O 1
ATOM 1704 N N . ASP A 1 217 ? -9.624 -15.742 2.514 1.00 95.69 217 ASP A N 1
ATOM 1705 C CA . ASP A 1 217 ? -8.466 -16.349 3.181 1.00 95.69 217 ASP A CA 1
ATOM 1706 C C . ASP A 1 217 ? -7.993 -15.542 4.408 1.00 95.69 217 ASP A C 1
ATOM 1708 O O . ASP A 1 217 ? -7.098 -15.992 5.133 1.00 95.69 217 ASP A O 1
ATOM 1712 N N . SER A 1 218 ? -8.548 -14.346 4.643 1.00 96.94 218 SER A N 1
ATOM 1713 C CA . SER A 1 218 ? -8.150 -13.458 5.739 1.00 96.94 218 SER A CA 1
ATOM 1714 C C . SER A 1 218 ? -9.334 -12.961 6.569 1.00 96.94 218 SER A C 1
ATOM 1716 O O . SER A 1 218 ? -10.470 -13.003 6.134 1.00 96.94 218 SER A O 1
ATOM 1718 N N . MET A 1 219 ? -9.057 -12.445 7.764 1.00 96.19 219 MET A N 1
ATOM 1719 C CA . MET A 1 219 ? -10.023 -11.812 8.666 1.00 96.19 219 MET A CA 1
ATOM 1720 C C . MET A 1 219 ? -10.266 -10.338 8.309 1.00 96.19 219 MET A C 1
ATOM 1722 O O . MET A 1 219 ? -10.668 -9.539 9.159 1.00 96.19 219 MET A O 1
ATOM 1726 N N . TRP A 1 220 ? -9.884 -9.917 7.100 1.00 96.31 220 TRP A N 1
ATOM 1727 C CA . TRP A 1 220 ? -9.876 -8.502 6.754 1.00 96.31 220 TRP A CA 1
ATOM 1728 C C . TRP A 1 220 ? -11.292 -7.942 6.598 1.00 96.31 220 TRP A C 1
ATOM 1730 O O . TRP A 1 220 ? -11.533 -6.791 6.950 1.00 96.31 220 TRP A O 1
ATOM 1740 N N . ASP A 1 221 ? -12.249 -8.758 6.162 1.00 93.00 221 ASP A N 1
ATOM 1741 C CA . ASP A 1 221 ? -13.656 -8.362 6.065 1.00 93.00 221 ASP A CA 1
ATOM 1742 C C . ASP A 1 221 ? -14.261 -8.150 7.457 1.00 93.00 221 ASP A C 1
ATOM 1744 O O . ASP A 1 221 ? -14.920 -7.142 7.716 1.00 93.00 221 ASP A O 1
ATOM 1748 N N . GLU A 1 222 ? -13.998 -9.066 8.391 1.00 95.12 222 GLU A N 1
ATOM 1749 C CA . GLU A 1 222 ? -14.377 -8.934 9.797 1.00 95.12 222 GLU A CA 1
ATOM 1750 C C . GLU A 1 222 ? -13.727 -7.703 10.425 1.00 95.12 222 GLU A C 1
ATOM 1752 O O . GLU A 1 222 ? -14.383 -6.969 11.168 1.00 95.12 222 GLU A O 1
ATOM 1757 N N . PHE A 1 223 ? -12.462 -7.446 10.085 1.00 96.88 223 PHE A N 1
ATOM 1758 C CA . PHE A 1 223 ? -11.742 -6.268 10.537 1.00 96.88 223 PHE A CA 1
ATOM 1759 C C . PHE A 1 223 ? -12.386 -4.977 10.030 1.00 96.88 223 PHE A C 1
ATOM 1761 O O . PHE A 1 223 ? -12.663 -4.100 10.845 1.00 96.88 223 PHE A O 1
ATOM 1768 N N . ILE A 1 224 ? -12.701 -4.877 8.732 1.00 93.62 224 ILE A N 1
ATOM 1769 C CA . ILE A 1 224 ? -13.391 -3.713 8.151 1.00 93.62 224 ILE A CA 1
ATOM 1770 C C . ILE A 1 224 ? -14.754 -3.502 8.820 1.00 93.62 224 ILE A C 1
ATOM 1772 O O . ILE A 1 224 ? -15.081 -2.386 9.221 1.00 93.62 224 ILE A O 1
ATOM 1776 N N . ASN A 1 225 ? -15.536 -4.568 9.004 1.00 92.94 225 ASN A N 1
ATOM 1777 C CA . ASN A 1 225 ? -16.834 -4.485 9.677 1.00 92.94 225 ASN A CA 1
ATOM 1778 C C . ASN A 1 225 ? -16.698 -3.960 11.116 1.00 92.94 225 ASN A C 1
ATOM 1780 O O . ASN A 1 225 ? -17.503 -3.145 11.578 1.00 92.94 225 ASN A O 1
ATOM 1784 N N . TRP A 1 226 ? -15.665 -4.403 11.836 1.00 96.12 226 TRP A N 1
ATOM 1785 C CA . TRP A 1 226 ? -15.369 -3.900 13.172 1.00 96.12 226 TRP A CA 1
ATOM 1786 C C . TRP A 1 226 ? -14.922 -2.431 13.141 1.00 96.12 226 TRP A C 1
ATOM 1788 O O . TRP A 1 226 ? -15.426 -1.627 13.931 1.00 96.12 226 TRP A O 1
ATOM 1798 N N . THR A 1 227 ? -14.043 -2.037 12.215 1.00 94.94 227 THR A N 1
ATOM 1799 C CA . THR A 1 227 ? -13.583 -0.646 12.103 1.00 94.94 227 THR A CA 1
ATOM 1800 C C . THR A 1 227 ? -14.697 0.308 11.669 1.00 94.94 227 THR A C 1
ATOM 1802 O O . THR A 1 227 ? -14.746 1.432 12.168 1.00 94.94 227 THR A O 1
ATOM 1805 N N . ASP A 1 228 ? -15.653 -0.134 10.850 1.00 92.00 228 ASP A N 1
ATOM 1806 C CA . ASP A 1 228 ? -16.863 0.625 10.505 1.00 92.00 228 ASP A CA 1
ATOM 1807 C C . ASP A 1 228 ? -17.729 0.898 11.748 1.00 92.00 228 ASP A C 1
ATOM 1809 O O . ASP A 1 228 ? -18.217 2.016 11.959 1.00 92.00 228 ASP A O 1
ATOM 1813 N N . ALA A 1 229 ? -17.881 -0.097 12.628 1.00 92.56 229 ALA A N 1
ATOM 1814 C CA . ALA A 1 229 ? -18.595 0.052 13.896 1.00 92.56 229 ALA A CA 1
ATOM 1815 C C . ALA A 1 229 ? -17.855 0.964 14.894 1.00 92.56 229 ALA A C 1
ATOM 1817 O O . ALA A 1 229 ? -18.492 1.637 15.706 1.00 92.56 229 ALA A O 1
ATOM 1818 N N . VAL A 1 230 ? -16.521 0.994 14.850 1.00 92.50 230 VAL A N 1
ATOM 1819 C CA . VAL A 1 230 ? -15.690 1.907 15.651 1.00 92.50 230 VAL A CA 1
ATOM 1820 C C . VAL A 1 230 ? -15.773 3.339 15.126 1.00 92.50 230 VAL A C 1
ATOM 1822 O O . VAL A 1 230 ? -15.873 4.273 15.919 1.00 92.50 230 VAL A O 1
ATOM 1825 N N . TRP A 1 231 ? -15.749 3.518 13.806 1.00 88.00 231 TRP A N 1
ATOM 1826 C CA . TRP A 1 231 ? -15.753 4.825 13.148 1.00 88.00 231 TRP A CA 1
ATOM 1827 C C . TRP A 1 231 ? -17.118 5.520 13.177 1.00 88.00 231 TRP A C 1
ATOM 1829 O O . TRP A 1 231 ? -17.196 6.746 13.205 1.00 88.00 231 TRP A O 1
ATOM 1839 N N . SER A 1 232 ? -18.203 4.746 13.178 1.00 81.38 232 SER A N 1
ATOM 1840 C CA . SER A 1 232 ? -19.574 5.269 13.234 1.00 81.38 232 SER A CA 1
ATOM 1841 C C . SER A 1 232 ? -20.017 5.755 14.624 1.00 81.38 232 SER A C 1
ATOM 1843 O O . SER A 1 232 ? -21.096 6.345 14.723 1.00 81.38 232 SER A O 1
ATOM 1845 N N . LYS A 1 233 ? -19.203 5.532 15.668 1.00 69.25 233 LYS A N 1
ATOM 1846 C CA . LYS A 1 233 ? -19.437 5.942 17.065 1.00 69.25 233 LYS A CA 1
ATOM 1847 C C . LYS A 1 233 ? -18.625 7.173 17.461 1.00 69.25 233 LYS A C 1
ATOM 1849 O O . LYS A 1 233 ? -19.264 8.163 17.869 1.00 69.25 233 LYS A O 1
#

Solvent-accessible surface area (backbone atoms only — not comparable to full-atom values): 12842 Å² total; per-residue (Å²): 93,96,85,53,85,63,44,77,52,49,69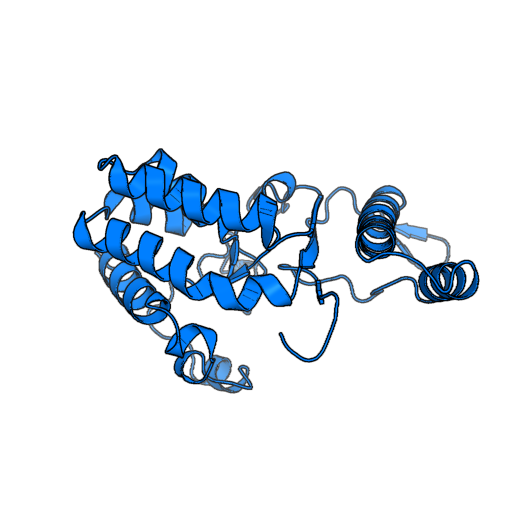,36,80,75,65,93,79,66,74,65,60,67,62,49,50,50,52,46,72,74,41,84,81,66,50,74,64,55,56,45,50,48,54,56,51,51,50,54,49,45,45,74,70,24,48,77,59,84,99,42,68,45,80,32,78,64,52,48,41,47,40,20,24,33,35,28,74,42,59,76,54,45,33,63,40,51,30,49,29,41,50,37,38,60,76,67,62,38,52,68,13,46,61,53,18,70,81,64,36,51,53,30,78,41,98,57,62,58,93,80,37,54,76,27,48,66,14,46,36,26,30,48,35,40,32,32,47,42,27,27,76,51,37,85,52,69,65,33,27,52,27,20,51,50,38,41,47,43,39,61,74,54,28,28,76,46,61,49,36,35,47,36,33,81,79,61,62,43,59,32,64,64,62,46,52,47,60,37,82,47,66,47,76,62,93,65,81,56,69,73,58,62,70,67,49,92,63,60,68,82,73,35,67,66,39,69,66,25,48,57,57,62,38,35,57,50,48,43,61,55,67,76,106

Nearest PDB structures (foldseek):
  9cip-assembly1_A  TM=7.287E-01  e=5.432E-05  Hathewaya histolytica
  9cip-assembly2_B  TM=7.291E-01  e=1.078E-04  Hathewaya histolytica

pLDDT: mean 90.88, std 9.76, range [58.25, 98.88]

Secondary structure (DSSP, 8-state):
-TT-S-EEE-SSPPPTT---HHHHHHHHHH-TT--HHHHHHHHHHHHHHHHHH-EEETTEEE--TT--EEEEEE-TTGGGTHHHHHHHHHHHHHHTT-HHHHHHHHHHS-BPPPSS-TTT-TT-TT-SEEEHHHHHHHHHHH-SSHHHHHHHHHHHHHIIIIIEEEEEEESB-TTT--BGGG--S-EEE---S-SS--HHHHTT-SS-GGGSHHHHHSSHHHHHHHHHHHHT-

Sequence (233 aa):
KGYTGLIVGSEETMLAQGFDYEKLLNFMNGNTNFSKQQISEFFINWYKQFYAQGMSVGPLTMPLDNVASTLSTIEPAALAELPQYLNYFADQVMRNNETEAVKTAIPSVIRFTSIADPAKDKKKLIAPYVDLYDFAKIVGENAQNPNTKQAAEYLMSFIKNKLVISSVGINRDAENNYDYTKVGGVAINMTMKIKQVPPQLASIYETKYEDLTLSKDSMWDEFINWTDAVWSK

Foldseek 3Di:
DPPDQKDKDWLADDDPVPDPVVQVVCVCVVDVPDDLLRVQCVVAVRVVVDQCQADDDDVDGHHNQQPKTKMFMWRPVLVVVLQVLQQQLLCVCVVLVLLVLLLQLLQQFAAYDDPDDCVVCLSCLQGFKTFLLSSLVSSLVSGPDVSNVVSSVSSLCSLPPPTTSDMAIHHANPRNRHGRRPGRRDIDGAAGPDPDDPVVVVVVDPDDPCRDPSVVSHCVVVSRVVSNVSNVD